Protein AF-A0A2E7JQF2-F1 (afdb_monomer)

Radius of gyration: 35.35 Å; Cα contacts (8 Å, |Δi|>4): 338; chains: 1; bounding box: 74×39×124 Å

Foldseek 3Di:
DPPPPPVVVVVVVVVVVVVVVVVVVVVVVVVVVVVVVVVVVVVVVVVVVVVVVVVVVVVVVVVVVVVVLVVLVVVLVPFPAALVLLLVLCVVVCVQCNNLQQGDVVLPGWRQAPWDLVLQLVLLVCLCVVVWLVQPPNPSSVVSSVSSVSVVDSRNSSNNSSNSSNGDDDDDADAFPAALVLLLVVCPLVCVACNQLQCGDVVSVGIRDQRIHLVNQLVLLVCLCVCVHLVRPPSPVSVVSNVSCPPPDSVCSRNNRNNSNVSD

Nearest PDB structures (foldseek):
  8smr-assembly1_N  TM=7.918E-01  e=1.155E-08  Pseudomonas aeruginosa
  1m6z-assembly4_D  TM=7.583E-01  e=1.155E-08  Stutzerimonas stutzeri
  5lo9-assembly1_B  TM=7.876E-01  e=7.251E-08  Marichromatium purpuratum 984
  6q2u-assembly1_A  TM=7.695E-01  e=5.329E-07  Pseudomonas aeruginosa
  1h1o-assembly1_A  TM=7.549E-01  e=6.928E-07  Acidithiobacillus ferrooxidans

Sequence (264 aa):
MRWYANNALTSVAVLFLGGLAFALAVHHFLREQTAVRLRQIEQARAAAEAVRHSEQQARVQALRARVTAAERAARVAALPGDPTQGKAIYASCAYCHGRRGEGKEEFFAPPLAGIAPWYIKQQLVKFREGVRGVHPYDIYGREMAQAMLLLRDAAAVDNVVAHIASLDVERTVARHRGDAVAGAQHYASCVPCHGSAARGSARRKAPGLAALPAWYLEKQLTDFKSGVRGGHERDLEGQQMIAALQSVDESVFADLIAYIQSRQ

Solvent-accessible surface area (backbone atoms only — not comparable to full-atom values): 14049 Å² total; per-residue (Å²): 146,83,81,77,74,71,63,62,65,56,56,53,54,56,53,55,54,52,50,50,54,48,51,51,50,52,53,50,51,51,50,52,54,49,52,52,52,50,52,51,51,51,51,51,50,52,52,53,50,52,52,53,50,51,52,51,49,52,52,53,52,53,51,50,52,52,52,55,50,51,52,40,52,53,56,28,71,71,38,96,21,50,37,71,67,7,44,66,62,39,59,66,51,24,75,44,20,30,90,46,23,67,27,27,77,94,62,73,25,67,54,48,25,76,49,58,50,72,54,54,45,53,52,54,50,32,23,61,70,54,55,36,32,66,43,92,82,25,61,69,35,32,53,51,26,59,57,34,70,77,42,83,48,71,64,50,45,33,7,34,33,20,24,40,47,63,33,61,72,84,76,88,65,72,77,49,91,33,49,36,72,64,8,49,65,68,40,58,81,47,28,90,39,24,36,91,52,21,63,28,27,79,93,65,71,26,65,55,50,20,91,56,44,49,74,55,52,53,51,51,52,52,29,22,65,72,34,58,39,29,59,41,92,83,26,62,72,32,39,52,49,29,60,70,35,69,87,54,61,76,88,49,47,50,15,35,47,15,27,36,49,70,42,104

Secondary structure (DSSP, 8-state):
--SSSSHHHHHHHHHHHHHHHHHHHHHHHHHHHHHHHHHHHHHHHHHHHHHHHHHHHHHHHHHHHHHHHHHHHHHHHTSSS-HHHHHHHHHHHHHHH-TTS--BGGGTB---TTS-HHHHHHHHHHHHTTSSS-STT-HHHHHHHHHGGG--SHHHHHHHHHHHHHS-----PPPPSS-HHHHHHHHTTTHHHH-TTS--BGGGTBPP-TTS-HHHHHHHHHHHHTTTTT-STT-HHHHHHHHHHTT--GGGHHHHHHHHHTT-

Mean predicted aligned error: 8.71 Å

Structure (mmCIF, N/CA/C/O backbone):
data_AF-A0A2E7JQF2-F1
#
_entry.id   AF-A0A2E7JQF2-F1
#
loop_
_atom_site.group_PDB
_atom_site.id
_atom_site.type_symbol
_atom_site.label_atom_id
_atom_site.label_alt_id
_atom_site.label_comp_id
_atom_site.label_asym_id
_atom_site.label_entity_id
_atom_site.label_seq_id
_atom_site.pdbx_PDB_ins_code
_atom_site.Cartn_x
_atom_site.Cartn_y
_atom_site.Cartn_z
_atom_site.occupancy
_atom_site.B_iso_or_equiv
_atom_site.auth_seq_id
_atom_site.auth_comp_id
_atom_site.auth_asym_id
_atom_site.auth_atom_id
_atom_site.pdbx_PDB_model_num
ATOM 1 N N . MET A 1 1 ? 52.154 -13.361 -101.244 1.00 47.97 1 MET A N 1
ATOM 2 C CA . MET A 1 1 ? 51.630 -14.404 -100.327 1.00 47.97 1 MET A CA 1
ATOM 3 C C . MET A 1 1 ? 52.124 -14.189 -98.890 1.00 47.97 1 MET A C 1
ATOM 5 O O . MET A 1 1 ? 52.895 -14.988 -98.382 1.00 47.97 1 MET A O 1
ATOM 9 N N . ARG A 1 2 ? 51.732 -13.097 -98.218 1.00 50.16 2 ARG A N 1
ATOM 10 C CA . ARG A 1 2 ? 52.125 -12.841 -96.811 1.00 50.16 2 ARG A CA 1
ATOM 11 C C . ARG A 1 2 ? 51.028 -12.177 -95.963 1.00 50.16 2 ARG A C 1
ATOM 13 O O . ARG A 1 2 ? 51.302 -11.724 -94.864 1.00 50.16 2 ARG A O 1
ATOM 20 N N . TRP A 1 3 ? 49.789 -12.137 -96.464 1.00 46.78 3 TRP A N 1
ATOM 21 C CA . TRP A 1 3 ? 48.685 -11.403 -95.829 1.00 46.78 3 TRP A CA 1
ATOM 22 C C . TRP A 1 3 ? 47.632 -12.294 -95.138 1.00 46.78 3 TRP A C 1
ATOM 24 O O . TRP A 1 3 ? 46.810 -11.790 -94.390 1.00 46.78 3 TRP A O 1
ATOM 34 N N . TYR A 1 4 ? 47.676 -13.622 -95.314 1.00 50.53 4 TYR A N 1
ATOM 35 C CA . TYR A 1 4 ? 46.655 -14.533 -94.763 1.00 50.53 4 TYR A CA 1
ATOM 36 C C . TYR A 1 4 ? 47.055 -15.289 -93.479 1.00 50.53 4 TYR A C 1
ATOM 38 O O . TYR A 1 4 ? 46.201 -15.914 -92.863 1.00 50.53 4 TYR A O 1
ATOM 46 N N . ALA A 1 5 ? 48.311 -15.214 -93.023 1.00 51.28 5 ALA A N 1
ATOM 47 C CA . ALA A 1 5 ? 48.777 -15.995 -91.865 1.00 51.28 5 ALA A CA 1
ATOM 48 C C . ALA A 1 5 ? 48.578 -15.307 -90.494 1.00 51.28 5 ALA A C 1
ATOM 50 O O . ALA A 1 5 ? 48.568 -15.986 -89.472 1.00 51.28 5 ALA A O 1
ATOM 51 N N . ASN A 1 6 ? 48.365 -13.985 -90.449 1.00 50.53 6 ASN A N 1
ATOM 52 C CA . ASN A 1 6 ? 48.286 -13.238 -89.182 1.00 50.53 6 ASN A CA 1
ATOM 53 C C . ASN A 1 6 ? 46.872 -13.128 -88.580 1.00 50.53 6 ASN A C 1
ATOM 55 O O . ASN A 1 6 ? 46.749 -12.710 -87.434 1.00 50.53 6 ASN A O 1
ATOM 59 N N . ASN A 1 7 ? 45.814 -13.525 -89.301 1.00 51.31 7 ASN A N 1
ATOM 60 C CA . ASN A 1 7 ? 44.427 -13.411 -88.815 1.00 51.31 7 ASN A CA 1
ATOM 61 C C . ASN A 1 7 ? 43.895 -14.657 -88.083 1.00 51.31 7 ASN A C 1
ATOM 63 O O . ASN A 1 7 ? 42.869 -14.584 -87.405 1.00 51.31 7 ASN A O 1
ATOM 67 N N . ALA A 1 8 ? 44.584 -15.799 -88.180 1.00 51.69 8 ALA A N 1
ATOM 68 C CA . ALA A 1 8 ? 44.170 -17.024 -87.494 1.00 51.69 8 ALA A CA 1
ATOM 69 C C . ALA A 1 8 ? 44.592 -17.038 -86.010 1.00 51.69 8 ALA A C 1
ATOM 71 O O . ALA A 1 8 ? 43.821 -17.459 -85.153 1.00 51.69 8 ALA A O 1
ATOM 72 N N . LEU A 1 9 ? 45.781 -16.518 -85.684 1.00 51.12 9 LEU A N 1
ATOM 73 C CA . LEU A 1 9 ? 46.298 -16.477 -84.306 1.00 51.12 9 LEU A CA 1
ATOM 74 C C . LEU A 1 9 ? 45.639 -15.382 -83.446 1.00 51.12 9 LEU A C 1
ATOM 76 O O . LEU A 1 9 ? 45.457 -15.571 -82.245 1.00 51.12 9 LEU A O 1
ATOM 80 N N . THR A 1 10 ? 45.216 -14.270 -84.050 1.00 52.28 10 THR A N 1
ATOM 81 C CA . THR A 1 10 ? 44.502 -13.184 -83.354 1.00 52.28 10 THR A CA 1
ATOM 82 C C . THR A 1 10 ? 43.059 -13.557 -83.010 1.00 52.28 10 THR A C 1
ATOM 84 O O . THR A 1 10 ? 42.571 -13.183 -81.946 1.00 52.28 10 THR A O 1
ATOM 87 N N . SER A 1 11 ? 42.395 -14.365 -83.841 1.00 50.00 11 SER A N 1
ATOM 88 C CA . SER A 1 11 ? 41.012 -14.806 -83.595 1.00 50.00 11 SER A CA 1
ATOM 89 C C . SER A 1 11 ? 40.894 -15.826 -82.452 1.00 50.00 11 SER A C 1
ATOM 91 O O . SER A 1 11 ? 39.919 -15.804 -81.705 1.00 50.00 11 SER A O 1
ATOM 93 N N . VAL A 1 12 ? 41.900 -16.687 -82.254 1.00 52.19 12 VAL A N 1
ATOM 94 C CA . VAL A 1 12 ? 41.908 -17.675 -81.157 1.00 52.19 12 VAL A CA 1
ATOM 95 C C . VAL A 1 12 ? 42.187 -17.007 -79.802 1.00 52.19 12 VAL A C 1
ATOM 97 O O . VAL A 1 12 ? 41.501 -17.295 -78.824 1.00 52.19 12 VAL A O 1
ATOM 100 N N . ALA A 1 13 ? 43.124 -16.055 -79.730 1.00 53.06 13 ALA A N 1
ATOM 101 C CA . ALA A 1 13 ? 43.461 -15.353 -78.485 1.00 53.06 13 ALA A CA 1
ATOM 102 C C . ALA A 1 13 ? 42.310 -14.481 -77.932 1.00 53.06 13 ALA A C 1
ATOM 104 O O . ALA A 1 13 ? 42.114 -14.416 -76.717 1.00 53.06 13 ALA A O 1
ATOM 105 N N . VAL A 1 14 ? 41.508 -13.858 -78.805 1.00 54.09 14 VAL A N 1
ATOM 106 C CA . VAL A 1 14 ? 40.332 -13.055 -78.411 1.00 54.09 14 VAL A CA 1
ATOM 107 C C . VAL A 1 14 ? 39.210 -13.931 -77.828 1.00 54.09 14 VAL A C 1
ATOM 109 O O . VAL A 1 14 ? 38.557 -13.527 -76.866 1.00 54.09 14 VAL A O 1
ATOM 112 N N . LEU A 1 15 ? 39.033 -15.160 -78.330 1.00 54.22 15 LEU A N 1
ATOM 113 C CA . LEU A 1 15 ? 38.061 -16.122 -77.790 1.00 54.22 15 LEU A CA 1
ATOM 114 C C . LEU A 1 15 ? 38.465 -16.654 -76.401 1.00 54.22 15 LEU A C 1
ATOM 116 O O . LEU A 1 15 ? 37.609 -16.780 -75.525 1.00 54.22 15 LEU A O 1
ATOM 120 N N . PHE A 1 16 ? 39.759 -16.900 -76.156 1.00 55.56 16 PHE A N 1
ATOM 121 C CA . PHE A 1 16 ? 40.248 -17.336 -74.838 1.00 55.56 16 PHE A CA 1
ATOM 122 C C . PHE A 1 16 ? 40.168 -16.231 -73.769 1.00 55.56 16 PHE A C 1
ATOM 124 O O . PHE A 1 16 ? 39.751 -16.499 -72.640 1.00 55.56 16 PHE A O 1
ATOM 131 N N . LEU A 1 17 ? 40.512 -14.984 -74.114 1.00 57.50 17 LEU A N 1
ATOM 132 C CA . LEU A 1 17 ? 40.430 -13.848 -73.184 1.00 57.50 17 LEU A CA 1
ATOM 133 C C . LEU A 1 17 ? 38.976 -13.476 -72.842 1.00 57.50 17 LEU A C 1
ATOM 135 O O . LEU A 1 17 ? 38.672 -13.208 -71.678 1.00 57.50 17 LEU A O 1
ATOM 139 N N . GLY A 1 18 ? 38.062 -13.530 -73.819 1.00 66.25 18 GLY A N 1
ATOM 140 C CA . GLY A 1 18 ? 36.626 -13.335 -73.586 1.00 66.25 18 GLY A CA 1
ATOM 141 C C . GLY A 1 18 ? 36.006 -14.428 -72.705 1.00 66.25 18 GLY A C 1
ATOM 142 O O . GLY A 1 18 ? 35.218 -14.125 -71.809 1.00 66.25 18 GLY A O 1
ATOM 143 N N . GLY A 1 19 ? 36.415 -15.689 -72.895 1.00 71.62 19 GLY A N 1
ATOM 144 C CA . GLY A 1 19 ? 35.971 -16.816 -72.068 1.00 71.62 19 GLY A CA 1
ATOM 145 C C . GLY A 1 19 ? 36.412 -16.713 -70.603 1.00 71.62 19 GLY A C 1
ATOM 146 O O . GLY A 1 19 ? 35.610 -16.968 -69.703 1.00 71.62 19 GLY A O 1
ATOM 147 N N . LEU A 1 20 ? 37.653 -16.280 -70.343 1.00 75.69 20 LEU A N 1
ATOM 148 C CA . LEU A 1 20 ? 38.166 -16.086 -68.980 1.00 75.69 20 LEU A CA 1
ATOM 149 C C . LEU A 1 20 ? 37.465 -14.924 -68.255 1.00 75.69 20 LEU A C 1
ATOM 151 O O . LEU A 1 20 ? 37.098 -15.065 -67.088 1.00 75.69 20 LEU A O 1
ATOM 155 N N . ALA A 1 21 ? 37.232 -13.799 -68.939 1.00 75.50 21 ALA A N 1
ATOM 156 C CA . ALA A 1 21 ? 36.505 -12.658 -68.375 1.00 75.50 21 ALA A CA 1
ATOM 157 C C . ALA A 1 21 ? 35.043 -13.011 -68.042 1.00 75.50 21 ALA A C 1
ATOM 159 O O . ALA A 1 21 ? 34.550 -12.653 -66.971 1.00 75.50 21 ALA A O 1
ATOM 160 N N . PHE A 1 22 ? 34.370 -13.773 -68.911 1.00 80.19 22 PHE A N 1
ATOM 161 C CA . PHE A 1 22 ? 33.022 -14.282 -68.651 1.00 80.19 22 PHE A CA 1
ATOM 162 C C . PHE A 1 22 ? 32.994 -15.260 -67.466 1.00 80.19 22 PHE A C 1
ATOM 164 O O . PHE A 1 22 ? 32.154 -15.120 -66.579 1.00 80.19 22 PHE A O 1
ATOM 171 N N . ALA A 1 23 ? 33.941 -16.202 -67.391 1.00 81.00 23 ALA A N 1
ATOM 172 C CA . ALA A 1 23 ? 34.043 -17.136 -66.269 1.00 81.00 23 ALA A CA 1
ATOM 173 C C . ALA A 1 23 ? 34.280 -16.417 -64.926 1.00 81.00 23 ALA A C 1
ATOM 175 O O . ALA A 1 23 ? 33.657 -16.766 -63.922 1.00 81.00 23 ALA A O 1
ATOM 176 N N . LEU A 1 24 ? 35.123 -15.378 -64.905 1.00 86.50 24 LEU A N 1
ATOM 177 C CA . LEU A 1 24 ? 35.349 -14.538 -63.723 1.00 86.50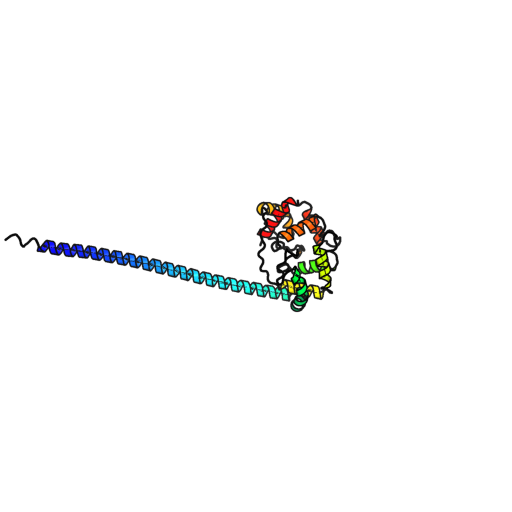 24 LEU A CA 1
ATOM 178 C C . LEU A 1 24 ? 34.098 -13.738 -63.330 1.00 86.50 24 LEU A C 1
ATOM 180 O O . LEU A 1 24 ? 33.785 -13.663 -62.142 1.00 86.50 24 LEU A O 1
ATOM 184 N N . ALA A 1 25 ? 33.362 -13.190 -64.300 1.00 84.00 25 ALA A N 1
ATOM 185 C CA . ALA A 1 25 ? 32.109 -12.475 -64.053 1.00 84.00 25 ALA A CA 1
ATOM 186 C C . ALA A 1 25 ? 31.013 -13.403 -63.500 1.00 84.00 25 ALA A C 1
ATOM 188 O O . ALA A 1 25 ? 30.341 -13.050 -62.531 1.00 84.00 25 ALA A O 1
ATOM 189 N N . VAL A 1 26 ? 30.876 -14.616 -64.048 1.00 86.81 26 VAL A N 1
ATOM 190 C CA . VAL A 1 26 ? 29.956 -15.645 -63.533 1.00 86.81 26 VAL A CA 1
ATOM 191 C C . VAL A 1 26 ? 30.357 -16.068 -62.120 1.00 86.81 26 VAL A C 1
ATOM 193 O O . VAL A 1 26 ? 29.506 -16.135 -61.237 1.00 86.81 26 VAL A O 1
ATOM 196 N N . HIS A 1 27 ? 31.647 -16.294 -61.862 1.00 88.31 27 HIS A N 1
ATOM 197 C CA . HIS A 1 27 ? 32.145 -16.632 -60.525 1.00 88.31 27 HIS A CA 1
ATOM 198 C C . HIS A 1 27 ? 31.897 -15.515 -59.504 1.00 88.31 27 HIS A C 1
ATOM 200 O O . HIS A 1 27 ? 31.484 -15.787 -58.376 1.00 88.31 27 HIS A O 1
ATOM 206 N N . HIS A 1 28 ? 32.102 -14.256 -59.897 1.00 91.12 28 HIS A N 1
ATOM 207 C CA . HIS A 1 28 ? 31.798 -13.087 -59.071 1.00 91.12 28 HIS A CA 1
ATOM 208 C C . HIS A 1 28 ? 30.302 -12.999 -58.751 1.00 91.12 28 HIS A C 1
ATOM 210 O O . HIS A 1 28 ? 29.924 -12.927 -57.584 1.00 91.12 28 HIS A O 1
ATOM 216 N N . PHE A 1 29 ? 29.449 -13.104 -59.770 1.00 91.38 29 PHE A N 1
ATOM 217 C CA . PHE A 1 29 ? 27.997 -13.078 -59.617 1.00 91.38 29 PHE A CA 1
ATOM 218 C C . PHE A 1 29 ? 27.481 -14.218 -58.724 1.00 91.38 29 PHE A C 1
ATOM 220 O O . PHE A 1 29 ? 26.664 -13.993 -57.832 1.00 91.38 29 PHE A O 1
ATOM 227 N N . LEU A 1 30 ? 27.995 -15.441 -58.899 1.00 92.25 30 LEU A N 1
ATOM 228 C CA . LEU A 1 30 ? 27.649 -16.582 -58.046 1.00 92.25 30 LEU A CA 1
ATOM 229 C C . LEU A 1 30 ? 28.114 -16.377 -56.597 1.00 92.25 30 LEU A C 1
ATOM 231 O O . LEU A 1 30 ? 27.379 -16.730 -55.670 1.00 92.25 30 LEU A O 1
ATOM 235 N N . ARG A 1 31 ? 29.293 -15.778 -56.373 1.00 94.38 31 ARG A N 1
ATOM 236 C CA . ARG A 1 31 ? 29.760 -15.401 -55.026 1.00 94.38 31 ARG A CA 1
ATOM 237 C C . ARG A 1 31 ? 28.847 -14.364 -54.380 1.00 94.38 31 ARG A C 1
ATOM 239 O O . ARG A 1 31 ? 28.470 -14.545 -53.224 1.00 94.38 31 ARG A O 1
ATOM 246 N N . GLU A 1 32 ? 28.451 -13.328 -55.112 1.00 94.31 32 GLU A N 1
ATOM 247 C CA . GLU A 1 32 ? 27.519 -12.310 -54.615 1.00 94.31 32 GLU A CA 1
ATOM 248 C C . GLU A 1 32 ? 26.148 -12.907 -54.291 1.00 94.31 32 GLU A C 1
ATOM 250 O O . GLU A 1 32 ? 25.633 -12.694 -53.191 1.00 94.31 32 GLU A O 1
ATOM 255 N N . GLN A 1 33 ? 25.582 -13.722 -55.187 1.00 94.75 33 GLN A N 1
ATOM 256 C CA . GLN A 1 33 ? 24.317 -14.418 -54.932 1.00 94.75 33 GLN A CA 1
ATOM 257 C C . GLN A 1 33 ? 24.406 -15.356 -53.722 1.00 94.75 33 GLN A C 1
ATOM 259 O O . GLN A 1 33 ? 23.473 -15.415 -52.918 1.00 94.75 33 GLN A O 1
ATOM 264 N N . THR A 1 34 ? 25.530 -16.057 -53.549 1.00 95.50 34 THR A N 1
ATOM 265 C CA . THR A 1 34 ? 25.767 -16.912 -52.377 1.00 95.50 34 THR A CA 1
ATOM 266 C C . THR A 1 34 ? 25.841 -16.076 -51.098 1.00 95.50 34 THR A C 1
ATOM 268 O O . THR A 1 34 ? 25.183 -16.413 -50.117 1.00 95.50 34 THR A O 1
ATOM 271 N N . ALA A 1 35 ? 26.551 -14.944 -51.109 1.00 95.50 35 ALA A N 1
ATOM 272 C CA . ALA A 1 35 ? 26.644 -14.038 -49.963 1.00 95.50 35 ALA A CA 1
ATOM 273 C C . ALA A 1 35 ? 25.292 -13.395 -49.599 1.00 95.50 35 ALA A C 1
ATOM 275 O O . ALA A 1 35 ? 24.993 -13.195 -48.421 1.00 95.50 35 ALA A O 1
ATOM 276 N N . VAL A 1 36 ? 24.449 -13.072 -50.585 1.00 96.69 36 VAL A N 1
ATOM 277 C CA . VAL A 1 36 ? 23.074 -12.601 -50.340 1.00 96.69 36 VAL A CA 1
ATOM 278 C C . VAL A 1 36 ? 22.230 -13.703 -49.701 1.00 96.69 36 VAL A C 1
ATOM 280 O O . VAL A 1 36 ? 21.591 -13.450 -48.681 1.00 96.69 36 VAL A O 1
ATOM 283 N N . ARG A 1 37 ? 22.266 -14.931 -50.235 1.00 96.75 37 ARG A N 1
ATOM 284 C CA . ARG A 1 37 ? 21.524 -16.068 -49.662 1.00 96.75 37 ARG A CA 1
ATOM 285 C C . ARG A 1 37 ? 21.971 -16.400 -48.240 1.00 96.75 37 ARG A C 1
ATOM 287 O O . ARG A 1 37 ? 21.121 -16.646 -47.394 1.00 96.75 37 ARG A O 1
ATOM 294 N N . LEU A 1 38 ? 23.274 -16.376 -47.959 1.00 96.44 38 LEU A N 1
ATOM 295 C CA . LEU A 1 38 ? 23.797 -16.602 -46.607 1.00 96.44 38 LEU A CA 1
ATOM 296 C C . LEU A 1 38 ? 23.289 -15.540 -45.628 1.00 96.44 38 LEU A C 1
ATOM 298 O O . LEU A 1 38 ? 22.745 -15.901 -44.588 1.00 96.44 38 LEU A O 1
ATOM 302 N N . ARG A 1 39 ? 23.343 -14.254 -46.005 1.00 97.38 39 ARG A N 1
ATOM 303 C CA . ARG A 1 39 ? 22.775 -13.165 -45.192 1.00 97.38 39 ARG A CA 1
ATOM 304 C C . ARG A 1 39 ? 21.275 -13.340 -44.955 1.00 97.38 39 ARG A C 1
ATOM 306 O O . ARG A 1 39 ? 20.813 -13.148 -43.836 1.00 97.38 39 ARG A O 1
ATOM 313 N N . GLN A 1 40 ? 20.516 -13.746 -45.972 1.00 95.94 40 GLN A N 1
ATOM 314 C CA . GLN A 1 40 ? 19.084 -14.033 -45.824 1.00 95.94 40 GLN A CA 1
ATOM 315 C C . GLN A 1 40 ? 18.824 -15.214 -44.877 1.00 95.94 40 GLN A C 1
ATOM 317 O O . GLN A 1 40 ? 17.911 -15.145 -44.057 1.00 95.94 40 GLN A O 1
ATOM 322 N N . ILE A 1 41 ? 19.627 -16.281 -44.948 1.00 97.38 41 ILE A N 1
ATOM 323 C CA . ILE A 1 41 ? 19.527 -17.436 -44.040 1.00 97.38 41 ILE A CA 1
ATOM 324 C C . ILE A 1 41 ? 19.860 -17.025 -42.602 1.00 97.38 41 ILE A C 1
ATOM 326 O O . ILE A 1 41 ? 19.147 -17.419 -41.681 1.00 97.38 41 ILE A O 1
ATOM 330 N N . GLU A 1 42 ? 20.911 -16.233 -42.395 1.00 97.31 42 GLU A N 1
ATOM 331 C CA . GLU A 1 42 ? 21.283 -15.706 -41.077 1.00 97.31 42 GLU A CA 1
ATOM 332 C C . GLU A 1 42 ? 20.177 -14.818 -40.497 1.00 97.31 42 GLU A C 1
ATOM 334 O O . GLU A 1 42 ? 19.764 -15.023 -39.356 1.00 97.31 42 GLU A O 1
ATOM 339 N N . GLN A 1 43 ? 19.624 -13.903 -41.299 1.00 96.62 43 GLN A N 1
ATOM 340 C CA . GLN A 1 43 ? 18.486 -13.069 -40.905 1.00 96.62 43 GLN A CA 1
ATOM 341 C C . GLN A 1 43 ? 17.251 -13.910 -40.558 1.00 96.62 43 GLN A C 1
ATOM 343 O O . GLN A 1 43 ? 16.612 -13.666 -39.536 1.00 96.62 43 GLN A O 1
ATOM 348 N N . ALA A 1 44 ? 16.931 -14.928 -41.361 1.00 96.44 44 ALA A N 1
ATOM 349 C CA . ALA A 1 44 ? 15.810 -15.827 -41.097 1.00 96.44 44 ALA A CA 1
ATOM 350 C C . ALA A 1 44 ? 16.018 -16.653 -39.815 1.00 96.44 44 ALA A C 1
ATOM 352 O O . ALA A 1 44 ? 15.075 -16.838 -39.043 1.00 96.44 44 ALA A O 1
ATOM 353 N N . ARG A 1 45 ? 17.247 -17.118 -39.548 1.00 97.25 45 ARG A N 1
ATOM 354 C CA . ARG A 1 45 ? 17.601 -17.821 -38.302 1.00 97.25 45 ARG A CA 1
ATOM 355 C C . ARG A 1 45 ? 17.467 -16.909 -37.085 1.00 97.25 45 ARG A C 1
ATOM 357 O O . ARG A 1 45 ? 16.814 -17.309 -36.124 1.00 97.25 45 ARG A O 1
ATOM 364 N N . ALA A 1 46 ? 18.001 -15.690 -37.157 1.00 96.88 46 ALA A N 1
ATOM 365 C CA . ALA A 1 46 ? 17.891 -14.699 -36.089 1.00 96.88 46 ALA A CA 1
ATOM 366 C C . ALA A 1 46 ? 16.425 -14.320 -35.812 1.00 96.88 46 ALA A C 1
ATOM 368 O O . ALA A 1 46 ? 16.005 -14.264 -34.657 1.00 96.88 46 ALA A O 1
ATOM 369 N N . ALA A 1 47 ? 15.612 -14.139 -36.860 1.00 96.75 47 ALA A N 1
ATOM 370 C CA . ALA A 1 47 ? 14.178 -13.896 -36.716 1.00 96.75 47 ALA A CA 1
ATOM 371 C C . ALA A 1 47 ? 13.463 -15.086 -36.050 1.00 96.75 47 ALA A C 1
ATOM 373 O O . ALA A 1 47 ? 12.668 -14.895 -35.130 1.00 96.75 47 ALA A O 1
ATOM 374 N N . ALA A 1 48 ? 13.783 -16.320 -36.452 1.00 97.38 48 ALA A N 1
ATOM 375 C CA . ALA A 1 48 ? 13.213 -17.519 -35.842 1.00 97.38 48 ALA A CA 1
ATOM 376 C C . ALA A 1 48 ? 13.624 -17.685 -34.365 1.00 97.38 48 ALA A C 1
ATOM 378 O O . ALA A 1 48 ? 12.813 -18.121 -33.549 1.00 97.38 48 ALA A O 1
ATOM 379 N N . GLU A 1 49 ? 14.860 -17.333 -34.000 1.00 97.50 49 GLU A N 1
ATOM 380 C CA . GLU A 1 49 ? 15.322 -17.297 -32.604 1.00 97.50 49 GLU A CA 1
ATOM 381 C C . GLU A 1 49 ? 14.579 -16.245 -31.780 1.00 97.50 49 GLU A C 1
ATOM 383 O O . GLU A 1 49 ? 14.098 -16.559 -30.690 1.00 97.50 49 GLU A O 1
ATOM 388 N N . ALA A 1 50 ? 14.409 -15.036 -32.319 1.00 95.81 50 ALA A N 1
ATOM 389 C CA . ALA A 1 50 ? 13.664 -13.967 -31.661 1.00 95.81 50 ALA A CA 1
ATOM 390 C C . ALA A 1 50 ? 12.204 -14.367 -31.386 1.00 95.81 50 ALA A C 1
ATOM 392 O O . ALA A 1 50 ? 11.710 -14.166 -30.274 1.00 95.81 50 ALA A O 1
ATOM 393 N N . VAL A 1 51 ? 11.534 -15.004 -32.356 1.00 97.19 51 VAL A N 1
ATOM 394 C CA . VAL A 1 51 ? 10.167 -15.523 -32.177 1.00 97.19 51 VAL A CA 1
ATOM 395 C C . VAL A 1 51 ? 10.135 -16.581 -31.072 1.00 97.19 51 VAL A C 1
ATOM 397 O O . VAL A 1 51 ? 9.366 -16.428 -30.123 1.00 97.19 51 VAL A O 1
ATOM 400 N N . ARG A 1 52 ? 11.029 -17.583 -31.106 1.00 97.44 52 ARG A N 1
ATOM 401 C CA . ARG A 1 52 ? 11.114 -18.611 -30.048 1.00 97.44 52 ARG A CA 1
ATOM 402 C C . ARG A 1 52 ? 11.345 -18.003 -28.663 1.00 97.44 52 ARG A C 1
ATOM 404 O O . ARG A 1 52 ? 10.702 -18.419 -27.701 1.00 97.44 52 ARG A O 1
ATOM 411 N N . HIS A 1 53 ? 12.227 -17.009 -28.553 1.00 96.19 53 HIS A N 1
ATOM 412 C CA . HIS A 1 53 ? 12.485 -16.308 -27.294 1.00 96.19 53 HIS A CA 1
ATOM 413 C C . HIS A 1 53 ? 11.250 -15.544 -26.808 1.00 96.19 53 HIS A C 1
ATOM 415 O O . HIS A 1 53 ? 10.915 -15.645 -25.628 1.00 96.19 53 HIS A O 1
ATOM 421 N N . SER A 1 54 ? 10.540 -14.836 -27.692 1.00 96.25 54 SER A N 1
ATOM 422 C CA . SER A 1 54 ? 9.306 -14.131 -27.317 1.00 96.25 54 SER A CA 1
ATOM 423 C C . SER A 1 54 ? 8.209 -15.091 -26.841 1.00 96.25 54 SER A C 1
ATOM 425 O O . SER A 1 54 ? 7.570 -14.839 -25.820 1.00 96.25 5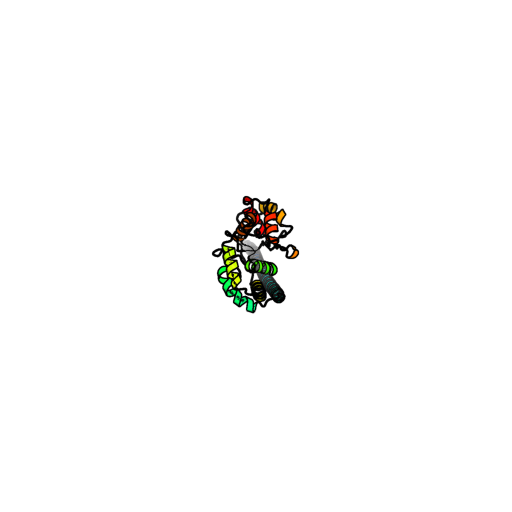4 SER A O 1
ATOM 427 N N . GLU A 1 55 ? 8.043 -16.239 -27.504 1.00 97.19 55 GLU A N 1
ATOM 428 C CA . GLU A 1 55 ? 7.067 -17.257 -27.113 1.00 97.19 55 GLU A CA 1
ATOM 429 C C . GLU A 1 55 ? 7.431 -17.885 -25.766 1.00 97.19 55 GLU A C 1
ATOM 431 O O . GLU A 1 55 ? 6.571 -18.064 -24.898 1.00 97.19 55 GLU A O 1
ATOM 436 N N . GLN A 1 56 ? 8.714 -18.191 -25.556 1.00 96.44 56 GLN A N 1
ATOM 437 C CA . GLN A 1 56 ? 9.208 -18.706 -24.283 1.00 96.44 56 GLN A CA 1
ATOM 438 C C . GLN A 1 56 ? 9.001 -17.688 -23.154 1.00 96.44 56 GLN A C 1
ATOM 440 O O . GLN A 1 56 ? 8.531 -18.062 -22.077 1.00 96.44 56 GLN A O 1
ATOM 445 N N . GLN A 1 57 ? 9.290 -16.407 -23.392 1.00 94.69 57 GLN A N 1
ATOM 446 C CA . GLN A 1 57 ? 9.048 -15.336 -22.424 1.00 94.69 57 GLN A CA 1
ATOM 447 C C . GLN A 1 57 ? 7.559 -15.203 -22.089 1.00 94.69 57 GLN A C 1
ATOM 449 O O . GLN A 1 57 ? 7.215 -15.163 -20.906 1.00 94.69 57 GLN A O 1
ATOM 454 N N . ALA A 1 58 ? 6.677 -15.224 -23.090 1.00 95.38 58 ALA A N 1
ATOM 455 C CA . ALA A 1 58 ? 5.231 -15.174 -22.886 1.00 95.38 58 ALA A CA 1
ATOM 456 C C . ALA A 1 58 ? 4.724 -16.378 -22.069 1.00 95.38 58 ALA A C 1
ATOM 458 O O . ALA A 1 58 ? 3.953 -16.210 -21.122 1.00 95.38 58 ALA A O 1
ATOM 459 N N . ARG A 1 59 ? 5.211 -17.594 -22.360 1.00 96.50 59 ARG A N 1
ATOM 460 C CA . ARG A 1 59 ? 4.882 -18.806 -21.582 1.00 96.50 59 ARG A CA 1
ATOM 461 C C . ARG A 1 59 ? 5.340 -18.700 -20.129 1.00 96.50 59 ARG A C 1
ATOM 463 O O . ARG A 1 59 ? 4.574 -19.028 -19.223 1.00 96.50 59 ARG A O 1
ATOM 470 N N . VAL A 1 60 ? 6.564 -18.224 -19.893 1.00 94.88 60 VAL A N 1
ATOM 471 C CA . VAL A 1 60 ? 7.103 -18.027 -18.537 1.00 94.88 60 VAL A CA 1
ATOM 472 C C . VAL A 1 60 ? 6.302 -16.969 -17.775 1.00 94.88 60 VAL A C 1
ATOM 474 O O . VAL A 1 60 ? 5.986 -17.176 -16.603 1.00 94.88 60 VAL A O 1
ATOM 477 N N . GLN A 1 61 ? 5.934 -15.860 -18.419 1.00 92.75 61 GLN A N 1
ATOM 478 C CA . GLN A 1 61 ? 5.092 -14.823 -17.813 1.00 92.75 61 GLN A CA 1
ATOM 479 C C . GLN A 1 61 ? 3.702 -15.360 -17.452 1.00 92.75 61 GLN A C 1
ATOM 481 O O . GLN A 1 61 ? 3.248 -15.161 -16.325 1.00 92.75 61 GLN A O 1
ATOM 486 N N . ALA A 1 62 ? 3.063 -16.110 -18.354 1.00 91.12 62 ALA A N 1
ATOM 487 C CA . ALA A 1 62 ? 1.770 -16.735 -18.091 1.00 91.12 62 ALA A CA 1
ATOM 488 C C . ALA A 1 62 ? 1.838 -17.737 -16.925 1.00 91.12 62 ALA A C 1
ATOM 490 O O . ALA A 1 62 ? 0.958 -17.746 -16.063 1.00 91.12 62 ALA A O 1
ATOM 491 N N . LEU A 1 63 ? 2.896 -18.554 -16.850 1.00 92.75 63 LEU A N 1
ATOM 492 C CA . LEU A 1 63 ? 3.103 -19.474 -15.729 1.00 92.75 63 LEU A CA 1
ATOM 493 C C . LEU A 1 63 ? 3.274 -18.718 -14.405 1.00 92.75 63 LEU A C 1
ATOM 495 O O . LEU A 1 63 ? 2.625 -19.070 -13.421 1.00 92.75 63 LEU A O 1
ATOM 499 N N . ARG A 1 64 ? 4.090 -17.655 -14.386 1.00 88.44 64 ARG A N 1
ATOM 500 C CA . ARG A 1 64 ? 4.271 -16.797 -13.202 1.00 88.44 64 ARG A CA 1
ATOM 501 C C . ARG A 1 64 ? 2.947 -16.202 -12.734 1.00 88.44 64 ARG A C 1
ATOM 503 O O . ARG A 1 64 ? 2.625 -16.330 -11.559 1.00 88.44 64 ARG A O 1
ATOM 510 N N . ALA A 1 65 ? 2.154 -15.639 -13.646 1.00 85.81 65 ALA A N 1
ATOM 511 C CA . ALA A 1 65 ? 0.845 -15.080 -13.316 1.00 85.81 65 ALA A CA 1
ATOM 512 C C . ALA A 1 65 ? -0.089 -16.128 -12.681 1.00 85.81 65 ALA A C 1
ATOM 514 O O . ALA A 1 65 ? -0.739 -15.844 -11.674 1.00 85.81 65 ALA A O 1
ATOM 515 N N . ARG A 1 66 ? -0.107 -17.364 -13.205 1.00 85.44 66 ARG A N 1
ATOM 516 C CA . ARG A 1 66 ? -0.911 -18.466 -12.642 1.00 85.44 66 ARG A CA 1
ATOM 517 C C . ARG A 1 66 ? -0.444 -18.876 -11.247 1.00 85.44 66 ARG A C 1
ATOM 519 O O . ARG A 1 66 ? -1.285 -19.046 -10.369 1.00 85.44 66 ARG A O 1
ATOM 526 N N . VAL A 1 67 ? 0.867 -18.999 -11.029 1.00 83.88 67 VAL A N 1
ATOM 527 C CA . VAL A 1 67 ? 1.433 -19.301 -9.701 1.00 83.88 67 VAL A CA 1
ATOM 528 C C . VAL A 1 67 ? 1.076 -18.191 -8.711 1.00 83.88 67 VAL A C 1
ATOM 530 O O . VAL A 1 67 ? 0.532 -18.476 -7.647 1.00 83.88 67 VAL A O 1
ATOM 533 N N . THR A 1 68 ? 1.271 -16.923 -9.079 1.00 85.19 68 THR A N 1
ATOM 534 C CA . THR A 1 68 ? 0.921 -15.777 -8.225 1.00 85.19 68 THR A CA 1
ATOM 535 C C . THR A 1 68 ? -0.573 -15.737 -7.886 1.00 85.19 68 THR A C 1
ATOM 537 O O . THR A 1 68 ? -0.930 -15.472 -6.735 1.00 85.19 68 THR A O 1
ATOM 540 N N . ALA A 1 69 ? -1.451 -16.031 -8.850 1.00 83.06 69 ALA A N 1
ATOM 541 C CA . ALA A 1 69 ? -2.891 -16.106 -8.619 1.00 83.06 69 ALA A CA 1
ATOM 542 C C . ALA A 1 69 ? -3.267 -17.263 -7.676 1.00 83.06 69 ALA A C 1
ATOM 544 O O . ALA A 1 69 ? -4.046 -17.057 -6.745 1.00 83.06 69 ALA A O 1
ATOM 545 N N . ALA A 1 70 ? -2.680 -18.450 -7.861 1.00 84.88 70 ALA A N 1
ATOM 546 C CA . ALA A 1 70 ? -2.917 -19.609 -6.999 1.00 84.88 70 ALA A CA 1
ATOM 547 C C . ALA A 1 70 ? -2.448 -19.357 -5.558 1.00 84.88 70 ALA A C 1
ATOM 549 O O . ALA A 1 70 ? -3.185 -19.616 -4.607 1.00 84.88 70 ALA A O 1
ATOM 550 N N . GLU A 1 71 ? -1.263 -18.774 -5.381 1.00 85.88 71 GLU A N 1
ATOM 551 C CA . GLU A 1 71 ? -0.782 -18.378 -4.059 1.00 85.88 71 GLU A CA 1
ATOM 552 C C . GLU A 1 71 ? -1.678 -17.318 -3.406 1.00 85.88 71 GLU A C 1
ATOM 554 O O . GLU A 1 71 ? -1.898 -17.353 -2.196 1.00 85.88 71 GLU A O 1
ATOM 559 N N . ARG A 1 72 ? -2.196 -16.353 -4.181 1.00 85.00 72 ARG A N 1
ATOM 560 C CA . ARG A 1 72 ? -3.147 -15.359 -3.665 1.00 85.00 72 ARG A CA 1
ATOM 561 C C . ARG A 1 72 ? -4.432 -16.037 -3.203 1.00 85.00 72 ARG A C 1
ATOM 563 O O . ARG A 1 72 ? -4.869 -15.763 -2.092 1.00 85.00 72 ARG A O 1
ATOM 570 N N . ALA A 1 73 ? -4.988 -16.945 -4.002 1.00 86.88 73 ALA A N 1
ATOM 571 C CA . ALA A 1 73 ? -6.178 -17.705 -3.632 1.00 86.88 73 ALA A CA 1
ATOM 572 C C . ALA A 1 73 ? -5.955 -18.524 -2.348 1.00 86.88 73 ALA A C 1
ATOM 574 O O . ALA A 1 73 ? -6.785 -18.468 -1.446 1.00 86.88 73 ALA A O 1
ATOM 575 N N . ALA A 1 74 ? -4.807 -19.197 -2.214 1.00 89.12 74 ALA A N 1
ATOM 576 C CA . ALA A 1 74 ? -4.446 -19.926 -0.997 1.00 89.12 74 ALA A CA 1
ATOM 577 C C . ALA A 1 74 ? -4.313 -18.998 0.226 1.00 89.12 74 ALA A C 1
ATOM 579 O O . ALA A 1 74 ? -4.812 -19.317 1.303 1.00 89.12 74 ALA A O 1
ATOM 580 N N . ARG A 1 75 ? -3.692 -17.819 0.060 1.00 88.75 75 ARG A N 1
ATOM 581 C CA . ARG A 1 75 ? -3.602 -16.799 1.121 1.00 88.75 75 ARG A CA 1
ATOM 582 C C . ARG A 1 75 ? -4.979 -16.288 1.546 1.00 88.75 75 ARG A C 1
ATOM 584 O O . ARG A 1 75 ? -5.199 -16.126 2.739 1.00 88.75 75 ARG A O 1
ATOM 591 N N . VAL A 1 76 ? -5.885 -16.049 0.598 1.00 92.31 76 VAL A N 1
ATOM 592 C CA . VAL A 1 76 ? -7.269 -15.628 0.879 1.00 92.31 76 VAL A CA 1
ATOM 593 C C . VAL A 1 76 ? -8.034 -16.730 1.608 1.00 92.31 76 VAL A C 1
ATOM 595 O O . VAL A 1 76 ? -8.686 -16.442 2.602 1.00 92.31 76 VAL A O 1
ATOM 598 N N . ALA A 1 77 ? -7.907 -17.985 1.170 1.00 92.06 77 ALA A N 1
ATOM 599 C CA . ALA A 1 77 ? -8.572 -19.129 1.795 1.00 92.06 77 ALA A CA 1
ATOM 600 C C . ALA A 1 77 ? -8.110 -19.394 3.241 1.00 92.06 77 ALA A C 1
ATOM 602 O O . ALA A 1 77 ? -8.849 -19.983 4.020 1.00 92.06 77 ALA A O 1
ATOM 603 N N . ALA A 1 78 ? -6.901 -18.957 3.607 1.00 94.38 78 ALA A N 1
ATOM 604 C CA . ALA A 1 78 ? -6.379 -19.058 4.969 1.00 94.38 78 ALA A CA 1
ATOM 605 C C . ALA A 1 78 ? -6.864 -17.934 5.909 1.00 94.38 78 ALA A C 1
ATOM 607 O O . ALA A 1 78 ? -6.548 -17.958 7.100 1.00 94.38 78 ALA A O 1
ATOM 608 N N . LEU A 1 79 ? -7.580 -16.925 5.399 1.00 96.38 79 LEU A N 1
ATOM 609 C CA . LEU A 1 79 ? -8.144 -15.857 6.224 1.00 96.38 79 LEU A CA 1
ATOM 610 C C . LEU A 1 79 ? -9.436 -16.329 6.910 1.00 96.38 79 LEU A C 1
ATOM 612 O O . LEU A 1 79 ? -10.170 -17.135 6.349 1.00 96.38 79 LEU A O 1
ATOM 616 N N . PRO A 1 80 ? -9.758 -15.802 8.105 1.00 96.31 80 PRO A N 1
ATOM 617 C CA . PRO A 1 80 ? -10.929 -16.233 8.875 1.00 96.31 80 PRO A CA 1
ATOM 618 C C . PRO A 1 80 ? -12.284 -15.792 8.291 1.00 96.31 80 PRO A C 1
ATOM 620 O O . PRO A 1 80 ? -13.319 -16.155 8.841 1.00 96.31 80 PRO A O 1
ATOM 623 N N . GLY A 1 81 ? -12.295 -14.983 7.228 1.00 96.81 81 GLY A N 1
ATOM 624 C CA . GLY A 1 81 ? -13.507 -14.413 6.644 1.00 96.81 81 GLY A CA 1
ATOM 625 C C . GLY A 1 81 ? -13.869 -14.998 5.284 1.00 96.81 81 GLY A C 1
ATOM 626 O O . GLY A 1 81 ? -13.013 -15.481 4.546 1.00 96.81 81 GLY A O 1
ATOM 627 N N . ASP A 1 82 ? -15.143 -14.879 4.925 1.00 96.56 82 ASP A N 1
ATOM 628 C CA . ASP A 1 82 ? -15.682 -15.253 3.622 1.00 96.56 82 ASP A CA 1
ATOM 629 C C . ASP A 1 82 ? -15.563 -14.075 2.626 1.00 96.56 82 ASP A C 1
ATOM 631 O O . ASP A 1 82 ? -16.271 -13.066 2.764 1.00 96.56 82 ASP A O 1
ATOM 635 N N . PRO A 1 83 ? -14.708 -14.177 1.587 1.00 95.81 83 PRO A N 1
ATOM 636 C CA . PRO A 1 83 ? -14.532 -13.116 0.597 1.00 95.81 83 PRO A CA 1
ATOM 637 C C . PRO A 1 83 ? -15.781 -12.870 -0.267 1.00 95.81 83 PRO A C 1
ATOM 639 O O . PRO A 1 83 ? -15.905 -11.793 -0.860 1.00 95.81 83 PRO A O 1
ATOM 642 N N . THR A 1 84 ? -16.712 -13.826 -0.345 1.00 95.75 84 THR A N 1
ATOM 643 C CA . THR A 1 84 ? -17.984 -13.685 -1.073 1.00 95.75 84 THR A CA 1
ATOM 644 C C . THR A 1 84 ? -18.936 -12.774 -0.308 1.00 95.75 84 THR A C 1
ATOM 646 O O . THR A 1 84 ? -19.469 -11.825 -0.882 1.00 95.75 84 THR A O 1
ATOM 649 N N . GLN A 1 85 ? -19.089 -12.994 1.000 1.00 96.25 85 GLN A N 1
ATOM 650 C CA . GLN A 1 85 ? -19.844 -12.086 1.873 1.00 96.25 85 GLN A CA 1
ATOM 651 C C . GLN A 1 85 ? -19.164 -10.716 1.966 1.00 96.25 85 GLN A C 1
ATOM 653 O O . GLN A 1 85 ? -19.822 -9.676 1.896 1.00 96.25 85 GLN A O 1
ATOM 658 N N . GLY A 1 86 ? -17.831 -10.703 2.040 1.00 97.12 86 GLY A N 1
ATOM 659 C CA . GLY A 1 86 ? -17.041 -9.476 2.059 1.00 97.12 86 GLY A CA 1
ATOM 660 C C . GLY A 1 86 ? -17.234 -8.605 0.824 1.00 97.12 86 GLY A C 1
ATOM 661 O O . GLY A 1 86 ? -17.255 -7.383 0.944 1.00 97.12 86 GLY A O 1
ATOM 662 N N . LYS A 1 87 ? -17.441 -9.214 -0.351 1.00 97.00 87 LYS A N 1
ATOM 663 C CA . LYS A 1 87 ? -17.712 -8.495 -1.605 1.00 97.00 87 LYS A CA 1
ATOM 664 C C . LYS A 1 87 ? -18.961 -7.620 -1.520 1.00 97.00 87 LYS A C 1
ATOM 666 O O . LYS A 1 87 ? -18.951 -6.503 -2.030 1.00 97.00 87 LYS A O 1
ATOM 671 N N . ALA A 1 88 ? -20.024 -8.115 -0.884 1.00 95.62 88 ALA A N 1
ATOM 672 C CA . ALA A 1 88 ? -21.271 -7.366 -0.735 1.00 95.62 88 ALA A CA 1
ATOM 673 C C . ALA A 1 88 ? -21.071 -6.120 0.142 1.00 95.62 88 ALA A C 1
ATOM 675 O O . ALA A 1 88 ? -21.520 -5.035 -0.214 1.00 95.62 88 ALA A O 1
ATOM 676 N N . ILE A 1 89 ? -20.324 -6.260 1.241 1.00 96.06 89 ILE A N 1
ATOM 677 C CA . ILE A 1 89 ? -19.962 -5.149 2.133 1.00 96.06 89 ILE A CA 1
ATOM 678 C C . ILE A 1 89 ? -19.045 -4.152 1.407 1.00 96.06 89 ILE A C 1
ATOM 680 O O . ILE A 1 89 ? -19.250 -2.938 1.464 1.00 96.06 89 ILE A O 1
ATOM 684 N N . TYR A 1 90 ? -18.048 -4.669 0.685 1.00 97.62 90 TYR A N 1
ATOM 685 C CA . TYR A 1 90 ? -17.055 -3.868 -0.024 1.00 97.62 90 TYR A CA 1
ATOM 686 C C . TYR A 1 90 ? -17.651 -2.992 -1.130 1.00 97.62 90 TYR A C 1
ATOM 688 O O . TYR A 1 90 ? -17.062 -1.968 -1.467 1.00 97.62 90 TYR A O 1
ATOM 696 N N . ALA A 1 91 ? -18.817 -3.345 -1.677 1.00 96.50 91 ALA A N 1
ATOM 697 C CA . ALA A 1 91 ? -19.483 -2.552 -2.708 1.00 96.50 91 ALA A CA 1
ATOM 698 C C . ALA A 1 91 ? -19.662 -1.076 -2.295 1.00 96.50 91 ALA A C 1
ATOM 700 O O . ALA A 1 91 ? -19.462 -0.188 -3.122 1.00 96.50 91 ALA A O 1
ATOM 701 N N . SER A 1 92 ? -19.938 -0.809 -1.014 1.00 95.38 92 SER A N 1
ATOM 702 C CA . SER A 1 92 ? -20.004 0.555 -0.471 1.00 95.38 92 SER A CA 1
ATOM 703 C C . SER A 1 92 ? -18.619 1.197 -0.341 1.00 95.38 92 SER A C 1
ATOM 705 O O . SER A 1 92 ? -18.437 2.368 -0.663 1.00 95.38 92 SER A O 1
ATOM 707 N N . CYS A 1 93 ? -17.611 0.428 0.081 1.00 97.19 9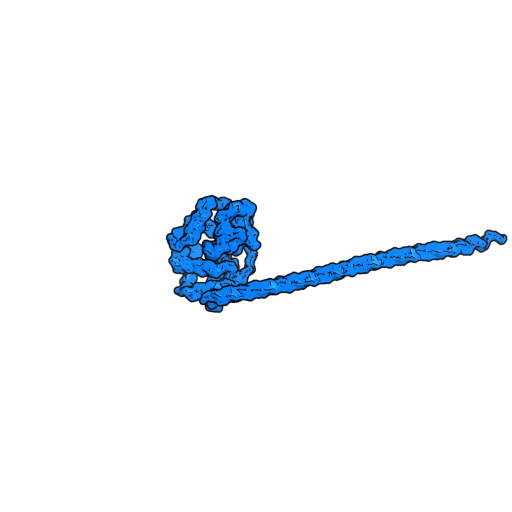3 CYS A N 1
ATOM 708 C CA . CYS A 1 93 ? -16.225 0.894 0.205 1.00 97.19 93 CYS A CA 1
ATOM 709 C C . CYS A 1 93 ? -15.617 1.274 -1.155 1.00 97.19 93 CYS A C 1
ATOM 711 O O . CYS A 1 93 ? -14.803 2.195 -1.242 1.00 97.19 93 CYS A O 1
ATOM 713 N N . ALA A 1 94 ? -16.019 0.572 -2.218 1.00 96.56 94 ALA A N 1
ATOM 714 C CA . ALA A 1 94 ? -15.523 0.752 -3.578 1.00 96.56 94 ALA A CA 1
ATOM 715 C C . ALA A 1 94 ? -15.859 2.127 -4.177 1.00 96.56 94 ALA A C 1
ATOM 717 O O . ALA A 1 94 ? -15.205 2.542 -5.137 1.00 96.56 94 ALA A O 1
ATOM 718 N N . TYR A 1 95 ? -16.842 2.845 -3.619 1.00 95.31 95 TYR A N 1
ATOM 719 C CA . TYR A 1 95 ? -17.151 4.214 -4.032 1.00 95.31 95 TYR A CA 1
ATOM 720 C C . TYR A 1 95 ? -15.916 5.118 -3.889 1.00 95.31 95 TYR A C 1
ATOM 722 O O . TYR A 1 95 ? -15.481 5.718 -4.877 1.00 95.31 95 TYR A O 1
ATOM 730 N N . CYS A 1 96 ? -15.291 5.100 -2.706 1.00 96.62 96 CYS A N 1
ATOM 731 C CA . CYS A 1 96 ? -14.072 5.856 -2.421 1.00 96.62 96 CYS A CA 1
ATOM 732 C C . CYS A 1 96 ? -12.805 5.074 -2.796 1.00 96.62 96 CYS A C 1
ATOM 734 O O . CYS A 1 96 ? -11.910 5.618 -3.428 1.00 96.62 96 CYS A O 1
ATOM 736 N N . HIS A 1 97 ? -12.709 3.784 -2.458 1.00 96.31 97 HIS A N 1
ATOM 737 C CA . HIS A 1 97 ? -11.462 3.020 -2.630 1.00 96.31 97 HIS A CA 1
ATOM 738 C C . HIS A 1 97 ? -11.283 2.371 -4.013 1.00 96.31 97 HIS A C 1
ATOM 740 O O . HIS A 1 97 ? -10.241 1.762 -4.263 1.00 96.31 97 HIS A O 1
ATOM 746 N N . GLY A 1 98 ? -12.268 2.494 -4.906 1.00 94.50 98 GLY A N 1
ATOM 747 C CA . GLY A 1 98 ? -12.255 1.874 -6.233 1.00 94.50 98 GLY A CA 1
ATOM 748 C C . GLY A 1 98 ? -12.713 0.414 -6.227 1.00 94.50 98 GLY A C 1
ATOM 749 O O . GLY A 1 98 ? -12.714 -0.258 -5.200 1.00 94.50 98 GLY A O 1
ATOM 750 N N . ARG A 1 99 ? -13.130 -0.108 -7.387 1.00 94.00 99 ARG A N 1
ATOM 751 C CA . ARG A 1 99 ? -13.687 -1.477 -7.488 1.00 94.00 99 ARG A CA 1
ATOM 752 C C . ARG A 1 99 ? -12.629 -2.567 -7.337 1.00 94.00 99 ARG A C 1
ATOM 754 O O . ARG A 1 99 ? -12.969 -3.695 -6.992 1.00 94.00 99 ARG A O 1
ATOM 761 N N . ARG A 1 100 ? -11.370 -2.242 -7.621 1.00 92.44 100 ARG A N 1
ATOM 762 C CA . ARG A 1 100 ? -10.208 -3.122 -7.458 1.00 92.44 100 ARG A CA 1
ATOM 763 C C . ARG A 1 100 ? -9.384 -2.731 -6.231 1.00 92.44 100 ARG A C 1
ATOM 765 O O . ARG A 1 100 ? -8.289 -3.249 -6.048 1.00 92.44 100 ARG A O 1
ATOM 772 N N . GLY A 1 101 ? -9.874 -1.821 -5.385 1.00 93.94 101 GLY A N 1
ATOM 773 C CA . GLY A 1 101 ? -9.094 -1.293 -4.270 1.00 93.94 101 GLY A CA 1
ATOM 774 C C . GLY A 1 101 ? -7.869 -0.512 -4.734 1.00 93.94 101 GLY A C 1
ATOM 775 O O . GLY A 1 101 ? -6.848 -0.523 -4.045 1.00 93.94 101 GLY A O 1
ATOM 776 N N . GLU A 1 102 ? -7.941 0.109 -5.908 1.00 92.25 102 GLU A N 1
ATOM 777 C CA . GLU A 1 102 ? -6.885 0.915 -6.520 1.00 92.25 102 GLU A CA 1
ATOM 778 C C . GLU A 1 102 ? -6.679 2.273 -5.838 1.00 92.25 102 GLU A C 1
ATOM 780 O O . GLU A 1 102 ? -5.656 2.908 -6.076 1.00 92.25 102 GLU A O 1
ATOM 785 N N . GLY A 1 103 ? -7.599 2.676 -4.955 1.00 92.75 103 GLY A N 1
ATOM 786 C CA . GLY A 1 103 ? -7.606 3.987 -4.313 1.00 92.75 103 GLY A CA 1
ATOM 787 C C . GLY A 1 103 ? -8.054 5.095 -5.264 1.00 92.75 103 GLY A C 1
ATOM 788 O O . GLY A 1 103 ? -7.986 4.961 -6.485 1.00 92.75 103 GLY A O 1
ATOM 789 N N . LYS A 1 104 ? -8.524 6.202 -4.694 1.00 92.56 104 LYS A N 1
ATOM 790 C CA . LYS A 1 104 ? -8.898 7.399 -5.448 1.00 92.56 104 LYS A CA 1
ATOM 791 C C . LYS A 1 104 ? -8.454 8.633 -4.681 1.00 92.56 104 LYS A C 1
ATOM 793 O O . LYS A 1 104 ? -8.949 8.907 -3.588 1.00 92.56 104 LYS A O 1
ATOM 798 N N . GLU A 1 105 ? -7.510 9.361 -5.263 1.00 92.56 105 GLU A N 1
ATOM 799 C CA . GLU A 1 105 ? -6.9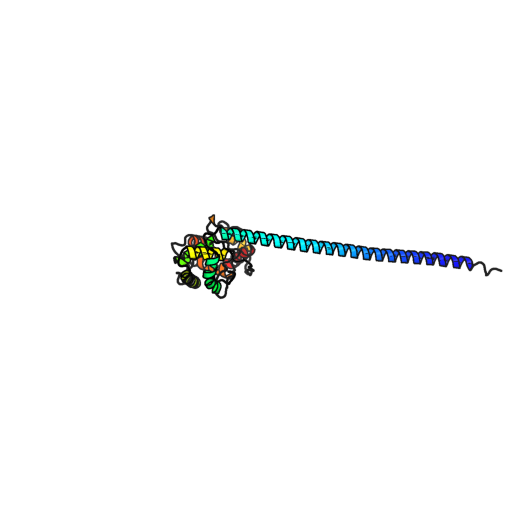51 10.578 -4.669 1.00 92.56 105 GLU A CA 1
ATOM 800 C C . GLU A 1 105 ? -8.012 11.672 -4.505 1.00 92.56 105 GLU A C 1
ATOM 802 O O . GLU A 1 105 ? -8.021 12.351 -3.487 1.00 92.56 105 GLU A O 1
ATOM 807 N N . GLU A 1 106 ? -8.982 11.755 -5.423 1.00 92.62 106 GLU A N 1
ATOM 808 C CA . GLU A 1 106 ? -10.124 12.684 -5.344 1.00 92.62 106 GLU A CA 1
ATOM 809 C C . GLU A 1 106 ? -10.974 12.517 -4.068 1.00 92.62 106 GLU A C 1
ATOM 811 O O . GLU A 1 106 ? -11.630 13.459 -3.637 1.00 92.62 106 GLU A O 1
ATOM 816 N N . PHE A 1 107 ? -10.929 11.334 -3.443 1.00 92.62 107 PHE A N 1
ATOM 817 C CA . PHE A 1 107 ? -11.591 11.030 -2.171 1.00 92.62 107 PHE A CA 1
ATOM 818 C C . PHE A 1 107 ? -10.597 10.860 -1.015 1.00 92.62 107 PHE A C 1
ATOM 820 O O . PHE A 1 107 ? -10.983 10.386 0.051 1.00 92.62 107 PHE A O 1
ATOM 827 N N . PHE A 1 108 ? -9.306 11.147 -1.231 1.00 93.50 108 PHE A N 1
ATOM 828 C CA . PHE A 1 108 ? -8.214 10.866 -0.288 1.00 93.50 108 PHE A CA 1
ATOM 829 C C . PHE A 1 108 ? -8.238 9.423 0.245 1.00 93.50 108 PHE A C 1
ATOM 831 O O . PHE A 1 108 ? -7.778 9.123 1.350 1.00 93.50 108 PHE A O 1
ATOM 838 N N . ALA A 1 109 ? -8.767 8.506 -0.567 1.00 95.56 109 ALA A N 1
ATOM 839 C CA . ALA A 1 109 ? -9.011 7.127 -0.201 1.00 95.56 109 ALA A CA 1
ATOM 840 C C . ALA A 1 109 ? -7.818 6.279 -0.650 1.00 95.56 109 ALA A C 1
ATOM 842 O O . ALA A 1 109 ? -7.626 6.071 -1.856 1.00 95.56 109 ALA A O 1
ATOM 843 N N . PRO A 1 110 ? -6.977 5.799 0.284 1.00 94.75 110 PRO A N 1
ATOM 844 C CA . PRO A 1 110 ? -5.773 5.077 -0.080 1.00 94.75 110 PRO A CA 1
ATOM 845 C C . PRO A 1 110 ? -6.101 3.747 -0.747 1.00 94.75 110 PRO A C 1
ATOM 847 O O . PRO A 1 110 ? -7.190 3.186 -0.568 1.00 94.75 110 PRO A O 1
ATOM 850 N N . PRO A 1 111 ? -5.137 3.194 -1.482 1.00 94.25 111 PRO A N 1
ATOM 851 C CA . PRO A 1 111 ? -5.361 1.961 -2.199 1.00 94.25 111 PRO A CA 1
ATOM 852 C C . PRO A 1 111 ? -5.264 0.763 -1.233 1.00 94.25 111 PRO A C 1
ATOM 854 O O . PRO A 1 111 ? -4.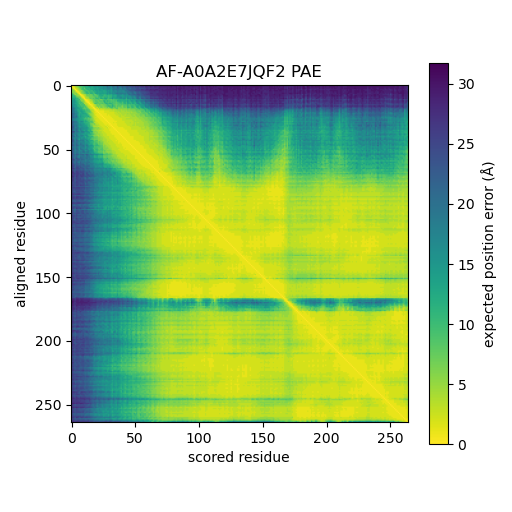345 0.670 -0.417 1.00 94.25 111 PRO A O 1
ATOM 857 N N . LEU A 1 112 ? -6.221 -0.167 -1.315 1.00 95.31 112 LEU A N 1
ATOM 858 C CA . LEU A 1 112 ? -6.414 -1.270 -0.355 1.00 95.31 112 LEU A CA 1
ATOM 859 C C . LEU A 1 112 ? -5.886 -2.625 -0.846 1.00 95.31 112 LEU A C 1
ATOM 861 O O . LEU A 1 112 ? -5.324 -3.385 -0.062 1.00 95.31 112 LEU A O 1
ATOM 865 N N . ALA A 1 113 ? -6.023 -2.917 -2.143 1.00 91.88 113 ALA A N 1
ATOM 866 C CA . ALA A 1 113 ? -5.453 -4.112 -2.778 1.00 91.88 113 ALA A CA 1
ATOM 867 C C . ALA A 1 113 ? -3.949 -4.293 -2.463 1.00 91.88 113 ALA A C 1
ATOM 869 O O . ALA A 1 113 ? -3.190 -3.333 -2.358 1.00 91.88 113 ALA A O 1
ATOM 870 N N . GLY A 1 114 ? -3.480 -5.522 -2.275 1.00 88.38 114 GLY A N 1
ATOM 871 C CA . GLY A 1 114 ? -2.049 -5.786 -2.045 1.00 88.38 114 GLY A CA 1
ATOM 872 C C . GLY A 1 114 ? -1.476 -5.280 -0.715 1.00 88.38 114 GLY A C 1
ATOM 873 O O . GLY A 1 114 ? -0.329 -5.589 -0.394 1.00 88.38 114 GLY A O 1
ATOM 874 N N . ILE A 1 115 ? -2.256 -4.560 0.094 1.00 92.19 115 ILE A N 1
ATOM 875 C CA . ILE A 1 115 ? -1.905 -4.275 1.480 1.00 92.19 115 ILE A CA 1
ATOM 876 C C . ILE A 1 115 ? -2.159 -5.533 2.308 1.00 92.19 115 ILE A C 1
ATOM 878 O O . ILE A 1 115 ? -3.134 -6.255 2.105 1.00 92.19 115 ILE A O 1
ATOM 882 N N . ALA A 1 116 ? -1.257 -5.815 3.246 1.00 93.19 116 ALA A N 1
ATOM 883 C CA . ALA A 1 116 ? -1.315 -7.043 4.021 1.00 93.19 116 ALA A CA 1
ATOM 884 C C . ALA A 1 116 ? -2.633 -7.145 4.829 1.00 93.19 116 ALA A C 1
ATOM 886 O O . ALA A 1 116 ? -2.979 -6.189 5.533 1.00 93.19 116 ALA A O 1
ATOM 887 N N . PRO A 1 117 ? -3.336 -8.297 4.807 1.00 95.44 117 PRO A N 1
ATOM 888 C CA . PRO A 1 117 ? -4.647 -8.447 5.451 1.00 95.44 117 PRO A CA 1
ATOM 889 C C . PRO A 1 117 ? -4.651 -8.113 6.946 1.00 95.44 117 PRO A C 1
ATOM 891 O O . PRO A 1 117 ? -5.578 -7.471 7.436 1.00 95.44 117 PRO A O 1
ATOM 894 N N . TRP A 1 118 ? -3.582 -8.476 7.667 1.00 95.69 118 TRP A N 1
ATOM 895 C CA . TRP A 1 118 ? -3.429 -8.155 9.090 1.00 95.69 118 TRP A CA 1
ATOM 896 C C . TRP A 1 118 ? -3.464 -6.643 9.346 1.00 95.69 118 TRP A C 1
ATOM 898 O O . TRP A 1 118 ? -4.055 -6.196 10.328 1.00 95.69 118 TRP A O 1
ATOM 908 N N . TYR A 1 119 ? -2.865 -5.851 8.452 1.00 97.44 119 TYR A N 1
ATOM 909 C CA . TYR A 1 119 ? -2.799 -4.404 8.601 1.00 97.44 119 TYR A CA 1
ATOM 910 C C . TYR A 1 119 ? -4.146 -3.768 8.284 1.00 97.44 119 TYR A C 1
ATOM 912 O O . TYR A 1 119 ? -4.599 -2.919 9.048 1.00 97.44 119 TYR A O 1
ATOM 920 N N . ILE A 1 120 ? -4.817 -4.213 7.212 1.00 97.56 120 ILE A N 1
ATOM 921 C CA . ILE A 1 120 ? -6.179 -3.762 6.892 1.00 97.56 120 ILE A CA 1
ATOM 922 C C . ILE A 1 120 ? -7.115 -4.045 8.069 1.00 97.56 120 ILE A C 1
ATOM 924 O O . ILE A 1 120 ? -7.763 -3.116 8.550 1.00 97.56 120 ILE A O 1
ATOM 928 N N . LYS A 1 121 ? -7.113 -5.275 8.608 1.00 98.00 121 LYS A N 1
ATOM 929 C CA . LYS A 1 121 ? -7.906 -5.633 9.795 1.00 98.00 121 LYS A CA 1
ATOM 930 C C . LYS A 1 121 ? -7.616 -4.694 10.965 1.00 98.00 121 LYS A C 1
ATOM 932 O O . LYS A 1 121 ? -8.544 -4.137 11.543 1.00 98.00 121 LYS A O 1
ATOM 937 N N . GLN A 1 122 ? -6.340 -4.466 11.277 1.00 97.56 122 GLN A N 1
ATOM 938 C CA . GLN A 1 122 ? -5.944 -3.567 12.361 1.00 97.56 122 GLN A CA 1
ATOM 939 C C . GLN A 1 122 ? -6.452 -2.133 12.146 1.00 97.56 122 GLN A C 1
ATOM 941 O O . GLN A 1 122 ? -6.916 -1.511 13.097 1.00 97.56 122 GLN A O 1
ATOM 946 N N . GLN A 1 123 ? -6.385 -1.594 10.923 1.00 98.12 123 GLN A N 1
ATOM 947 C CA . GLN A 1 123 ? -6.867 -0.234 10.657 1.00 98.12 123 GLN A CA 1
ATOM 948 C C . GLN A 1 123 ? -8.391 -0.131 10.775 1.00 98.12 123 GLN A C 1
ATOM 950 O O . GLN A 1 123 ? -8.872 0.812 11.398 1.00 98.12 123 GLN A O 1
ATOM 955 N N . LEU A 1 124 ? -9.137 -1.102 10.237 1.00 98.31 124 LEU A N 1
ATOM 956 C CA . LEU A 1 124 ? -10.600 -1.135 10.348 1.00 98.31 124 LEU A CA 1
ATOM 957 C C . LEU A 1 124 ? -11.046 -1.207 11.814 1.00 98.31 124 LEU A C 1
ATOM 959 O O . LEU A 1 124 ? -11.919 -0.449 12.228 1.00 98.31 124 LEU A O 1
ATOM 963 N N . VAL A 1 125 ? -10.394 -2.052 12.620 1.00 97.50 125 VAL A N 1
ATOM 964 C CA . VAL A 1 125 ? -10.654 -2.136 14.066 1.00 97.50 125 VAL A CA 1
ATOM 965 C C . VAL A 1 125 ? -10.359 -0.801 14.754 1.00 97.50 125 VAL A C 1
ATOM 967 O O . VAL A 1 125 ? -11.201 -0.312 15.499 1.00 97.50 125 VAL A O 1
ATOM 970 N N . LYS A 1 126 ? -9.226 -0.151 14.449 1.00 97.94 126 LYS A N 1
ATOM 971 C CA . LYS A 1 126 ? -8.888 1.159 15.033 1.00 97.94 126 LYS A CA 1
ATOM 972 C C . LYS A 1 126 ? -9.912 2.247 14.700 1.00 97.94 126 LYS A C 1
ATOM 974 O O . LYS A 1 126 ? -10.224 3.051 15.572 1.00 97.94 126 LYS A O 1
ATOM 979 N N . PHE A 1 127 ? -10.447 2.282 13.480 1.00 97.88 127 PH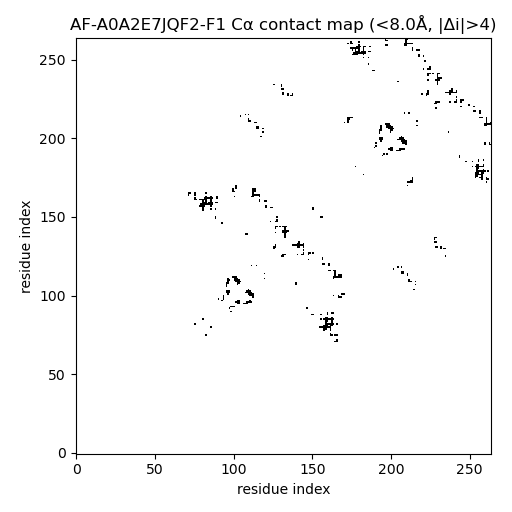E A N 1
ATOM 980 C CA . PHE A 1 127 ? -11.537 3.206 13.147 1.00 97.88 127 PHE A CA 1
ATOM 981 C C . PHE A 1 127 ? -12.832 2.844 13.880 1.00 97.88 127 PHE A C 1
ATOM 983 O O . PHE A 1 127 ? -13.478 3.726 14.440 1.00 97.88 127 PHE A O 1
ATOM 990 N N . ARG A 1 128 ? -13.190 1.554 13.938 1.00 96.44 128 ARG A N 1
ATOM 991 C CA . ARG A 1 128 ? -14.420 1.096 14.605 1.00 96.44 128 ARG A CA 1
ATOM 992 C C . ARG A 1 128 ? -14.413 1.377 16.108 1.00 96.44 128 ARG A C 1
ATOM 994 O O . ARG A 1 128 ? -15.454 1.664 16.683 1.00 96.44 128 ARG A O 1
ATOM 1001 N N . GLU A 1 129 ? -13.246 1.301 16.735 1.00 95.81 129 GLU A N 1
ATOM 1002 C CA . GLU A 1 129 ? -13.059 1.548 18.167 1.00 95.81 129 GLU A CA 1
ATOM 1003 C C . GLU A 1 129 ? -12.777 3.019 18.505 1.00 95.81 129 GLU A C 1
ATOM 1005 O O . GLU A 1 129 ? -12.495 3.328 19.664 1.00 95.81 129 GLU A O 1
ATOM 1010 N N . GLY A 1 130 ? -12.796 3.925 17.522 1.00 95.69 130 GLY A N 1
ATOM 1011 C CA . GLY A 1 130 ? -12.501 5.345 17.731 1.00 95.69 130 GLY A CA 1
ATOM 1012 C C . GLY A 1 130 ? -11.041 5.642 18.091 1.00 95.69 130 GLY A C 1
ATOM 1013 O O . GLY A 1 130 ? -10.734 6.723 18.575 1.00 95.69 130 GLY A O 1
ATOM 1014 N N . VAL A 1 131 ? -10.121 4.701 17.859 1.00 97.38 131 VAL A N 1
ATOM 1015 C CA . VAL A 1 131 ? -8.671 4.929 17.995 1.00 97.38 131 VAL A CA 1
ATOM 1016 C C . VAL A 1 131 ? -8.157 5.818 16.856 1.00 97.38 131 VAL A C 1
ATOM 1018 O O . VAL A 1 131 ? -7.234 6.607 17.045 1.00 97.38 131 VAL A O 1
ATOM 1021 N N . ARG A 1 132 ? -8.775 5.715 15.674 1.00 96.44 132 ARG A N 1
ATOM 1022 C CA . ARG A 1 132 ? -8.558 6.592 14.514 1.00 96.44 132 ARG A CA 1
ATOM 1023 C C . ARG A 1 132 ? -9.863 7.270 14.107 1.00 96.44 132 ARG A C 1
ATOM 1025 O O . ARG A 1 132 ? -10.933 6.717 14.345 1.00 96.44 132 ARG A O 1
ATOM 1032 N N . GLY A 1 133 ? -9.776 8.428 13.449 1.00 95.31 133 GLY A N 1
ATOM 1033 C CA . GLY A 1 133 ? -10.952 9.127 12.930 1.00 95.31 133 GLY A CA 1
ATOM 1034 C C . GLY A 1 133 ? -11.745 9.924 13.961 1.00 95.31 133 GLY A C 1
ATOM 1035 O O . GLY A 1 133 ? -12.883 10.279 13.688 1.00 95.31 133 GLY A O 1
ATOM 1036 N N . VAL A 1 134 ? -11.172 10.208 15.134 1.00 94.25 134 VAL A N 1
ATOM 1037 C CA . VAL A 1 134 ? -11.812 11.031 16.182 1.00 94.25 134 VAL A CA 1
ATOM 1038 C C . VAL A 1 134 ? -11.154 12.398 16.366 1.00 94.25 134 VAL A C 1
ATOM 1040 O O . VAL A 1 134 ? -11.769 13.306 16.916 1.00 94.25 134 VAL A O 1
ATOM 1043 N N . HIS A 1 135 ? -9.918 12.575 15.890 1.00 95.94 135 HIS A N 1
ATOM 1044 C CA . HIS A 1 135 ? -9.214 13.845 16.019 1.00 95.94 135 HIS A CA 1
ATOM 1045 C C . HIS A 1 135 ? -9.915 14.944 15.187 1.00 95.94 135 HIS A C 1
ATOM 1047 O O . HIS A 1 135 ? -10.297 14.681 14.040 1.00 95.94 135 HIS A O 1
ATOM 1053 N N . PRO A 1 136 ? -10.054 16.190 15.687 1.00 95.25 136 PRO A N 1
ATOM 1054 C CA . PRO A 1 136 ? -10.737 17.271 14.962 1.00 95.25 136 PRO A CA 1
ATOM 1055 C C . PRO A 1 136 ? -10.153 17.580 13.574 1.00 95.25 136 PRO A C 1
ATOM 1057 O O . PRO A 1 136 ? -10.891 17.945 12.659 1.00 95.25 136 PRO A O 1
ATOM 1060 N N . TYR A 1 137 ? -8.853 17.353 13.377 1.00 95.81 137 TYR A N 1
ATOM 1061 C CA . TYR A 1 137 ? -8.184 17.534 12.079 1.00 95.81 137 TYR A CA 1
ATOM 1062 C C . TYR A 1 137 ? -8.101 16.259 11.217 1.00 95.81 137 TYR A C 1
ATOM 1064 O O . TYR A 1 137 ? -7.659 16.329 10.075 1.00 95.81 137 TYR A O 1
ATOM 1072 N N . ASP A 1 138 ? -8.578 15.104 11.698 1.00 95.50 138 ASP A N 1
ATOM 1073 C CA . ASP A 1 138 ? -8.617 13.859 10.911 1.00 95.50 138 ASP A CA 1
ATOM 1074 C C . ASP A 1 138 ? -9.905 13.782 10.067 1.00 95.50 138 ASP A C 1
ATOM 1076 O O . ASP A 1 138 ? -10.794 12.970 10.324 1.00 95.50 138 ASP A O 1
ATOM 1080 N N . ILE A 1 139 ? -10.043 14.690 9.091 1.00 94.06 139 ILE A N 1
ATOM 1081 C CA . ILE A 1 139 ? -11.262 14.847 8.270 1.00 94.06 139 ILE A CA 1
ATOM 1082 C C . ILE A 1 139 ? -11.621 13.534 7.557 1.00 94.06 139 ILE A C 1
ATOM 1084 O O . ILE A 1 139 ? -12.710 13.000 7.755 1.00 94.06 139 ILE A O 1
ATOM 1088 N N . TYR A 1 140 ? -10.677 12.969 6.805 1.00 94.38 140 TYR A N 1
ATOM 1089 C CA . TYR A 1 140 ? -10.876 11.713 6.072 1.00 94.38 140 TYR A CA 1
ATOM 1090 C C . TYR A 1 140 ? -10.938 10.492 6.999 1.00 94.38 140 TYR A C 1
ATOM 1092 O O . TYR A 1 140 ? -11.604 9.500 6.704 1.00 94.38 140 TYR A O 1
ATOM 1100 N N . GLY A 1 141 ? -10.285 10.544 8.163 1.00 95.81 141 GLY A N 1
ATOM 1101 C CA . GLY A 1 141 ? -10.446 9.503 9.167 1.00 95.81 141 GLY A CA 1
ATOM 1102 C C . GLY A 1 141 ? -11.840 9.490 9.787 1.00 95.81 141 GLY A C 1
ATOM 1103 O O . GLY A 1 141 ? -12.341 8.403 10.067 1.00 95.81 141 GLY A O 1
ATOM 1104 N N . ARG A 1 142 ? -12.499 10.647 9.957 1.00 95.75 142 ARG A N 1
ATOM 1105 C CA . ARG A 1 142 ? -13.909 10.700 10.382 1.00 95.75 142 ARG A CA 1
ATOM 1106 C C . ARG A 1 142 ? -14.824 10.045 9.358 1.00 95.75 142 ARG A C 1
ATOM 1108 O O . ARG A 1 142 ? -15.698 9.279 9.748 1.00 95.75 142 ARG A O 1
ATOM 1115 N N . GLU A 1 143 ? -14.610 10.298 8.069 1.00 95.62 143 GLU A N 1
ATOM 1116 C CA . GLU A 1 143 ? -15.357 9.626 6.997 1.00 95.62 143 GLU A CA 1
ATOM 1117 C C . GLU A 1 143 ? -15.171 8.106 7.069 1.00 95.62 143 GLU A C 1
ATOM 1119 O O . GLU A 1 143 ? -16.147 7.353 7.038 1.00 95.62 143 GLU A O 1
ATOM 1124 N N . MET A 1 144 ? -13.933 7.644 7.277 1.00 96.88 144 MET A N 1
ATOM 1125 C CA . MET A 1 144 ? -13.661 6.223 7.497 1.00 96.88 144 MET A CA 1
ATOM 1126 C C . MET A 1 144 ? -14.315 5.679 8.769 1.00 96.88 144 MET A C 1
ATOM 1128 O O . MET A 1 144 ? -14.852 4.575 8.734 1.00 96.88 144 MET A O 1
ATOM 1132 N N . ALA A 1 145 ? -14.326 6.431 9.870 1.00 95.94 145 ALA A N 1
ATOM 1133 C CA . ALA A 1 145 ? -15.022 6.037 11.093 1.00 95.94 145 ALA A CA 1
ATOM 1134 C C . ALA A 1 145 ? -16.535 5.872 10.855 1.00 95.94 145 ALA A C 1
ATOM 1136 O O . ALA A 1 145 ? -17.113 4.890 11.318 1.00 95.94 145 ALA A O 1
ATOM 1137 N N . GLN A 1 146 ? -17.162 6.748 10.059 1.00 94.50 146 GLN A N 1
ATOM 1138 C CA . GLN A 1 146 ? -18.566 6.586 9.652 1.00 94.50 146 GLN A CA 1
ATOM 1139 C C . GLN A 1 146 ? -18.768 5.354 8.764 1.00 94.50 146 GLN A C 1
ATOM 1141 O O . GLN A 1 146 ? -19.722 4.599 8.956 1.00 94.50 146 GLN A O 1
ATOM 1146 N N . ALA A 1 147 ? -17.848 5.087 7.833 1.00 95.50 147 ALA A N 1
ATOM 1147 C CA . ALA A 1 147 ? -17.911 3.888 7.001 1.00 95.50 147 ALA A CA 1
ATOM 1148 C C . ALA A 1 147 ? -17.861 2.589 7.833 1.00 95.50 147 ALA A C 1
ATOM 1150 O O . ALA A 1 147 ? -18.416 1.570 7.414 1.00 95.50 147 ALA A O 1
ATOM 1151 N N . MET A 1 148 ? -17.260 2.610 9.031 1.00 96.06 148 MET A N 1
ATOM 1152 C CA . MET A 1 148 ? -17.226 1.440 9.920 1.00 96.06 148 MET A CA 1
ATOM 1153 C C . MET A 1 148 ? -18.594 1.068 10.503 1.00 96.06 148 MET A C 1
ATOM 1155 O O . MET A 1 148 ? -18.740 -0.057 10.978 1.00 96.06 148 MET A O 1
ATOM 1159 N N . LEU A 1 149 ? -19.619 1.925 10.397 1.00 92.75 149 LEU A N 1
ATOM 1160 C CA . LEU A 1 149 ? -21.001 1.570 10.754 1.00 92.75 149 LEU A CA 1
ATOM 1161 C C . LEU A 1 149 ? -21.561 0.423 9.891 1.00 92.75 149 LEU A C 1
ATOM 1163 O O . LEU A 1 149 ? -22.498 -0.265 10.298 1.00 92.75 149 LEU A O 1
ATOM 1167 N N . LEU A 1 150 ? -20.964 0.180 8.718 1.00 93.12 150 LEU A N 1
ATOM 1168 C CA . LEU A 1 150 ? -21.276 -0.969 7.864 1.00 93.12 150 LEU A CA 1
ATOM 1169 C C . LEU A 1 150 ? -20.702 -2.289 8.414 1.00 93.12 150 LEU A C 1
ATOM 1171 O O . LEU A 1 150 ? -21.207 -3.362 8.086 1.00 93.12 150 LEU A O 1
ATOM 1175 N N . LEU A 1 151 ? -19.666 -2.231 9.256 1.00 95.62 151 LEU A N 1
ATOM 1176 C CA . LEU A 1 151 ? -18.948 -3.389 9.799 1.00 95.62 151 LEU A CA 1
ATOM 1177 C C . LEU A 1 151 ? -19.412 -3.698 11.226 1.00 95.62 151 LEU A C 1
ATOM 1179 O O . LEU A 1 151 ? -18.674 -3.507 12.196 1.00 95.62 151 LEU A O 1
ATOM 1183 N N . ARG A 1 152 ? -20.656 -4.177 11.339 1.00 89.19 152 ARG A N 1
ATOM 1184 C CA . ARG A 1 152 ? -21.384 -4.337 12.613 1.00 89.19 152 ARG A CA 1
ATOM 1185 C C . ARG A 1 152 ? -20.688 -5.233 13.640 1.00 89.19 152 ARG A C 1
ATOM 1187 O O . ARG A 1 152 ? -20.832 -5.004 14.835 1.00 89.19 152 ARG A O 1
ATOM 1194 N N . ASP A 1 153 ? -19.935 -6.232 13.193 1.00 95.19 153 ASP A N 1
ATOM 1195 C CA . ASP A 1 153 ? -19.295 -7.220 14.059 1.00 95.19 153 ASP A CA 1
ATOM 1196 C C . ASP A 1 153 ? -17.908 -7.639 13.540 1.00 95.19 153 ASP A C 1
ATOM 1198 O O . ASP A 1 153 ? -17.380 -7.104 12.561 1.00 95.19 153 ASP A O 1
ATOM 1202 N N . ALA A 1 154 ? -17.240 -8.537 14.266 1.00 96.62 154 ALA A N 1
ATOM 1203 C CA . ALA A 1 154 ? -15.917 -9.032 13.886 1.00 96.62 154 ALA A CA 1
ATOM 1204 C C . ALA A 1 154 ? -15.940 -9.867 12.591 1.00 96.62 154 ALA A C 1
ATOM 1206 O O . ALA A 1 154 ? -14.992 -9.782 11.812 1.00 96.62 154 ALA A O 1
ATOM 1207 N N . ALA A 1 155 ? -17.023 -10.607 12.330 1.00 97.75 155 ALA A N 1
ATOM 1208 C CA . ALA A 1 155 ? -17.159 -11.416 11.122 1.00 97.75 155 ALA A CA 1
ATOM 1209 C C . ALA A 1 155 ? -17.261 -10.529 9.872 1.00 97.75 155 ALA A C 1
ATOM 1211 O O . ALA A 1 155 ? -16.598 -10.799 8.875 1.00 97.75 155 ALA A O 1
ATOM 1212 N N . ALA A 1 156 ? -17.992 -9.413 9.937 1.00 97.88 156 ALA A N 1
ATOM 1213 C CA . ALA A 1 156 ? -18.062 -8.424 8.864 1.00 97.88 156 ALA A CA 1
ATOM 1214 C C . ALA A 1 156 ? -16.680 -7.836 8.524 1.00 97.88 156 ALA A C 1
ATOM 1216 O O . ALA A 1 156 ? -16.349 -7.671 7.347 1.00 97.88 156 ALA A O 1
ATOM 1217 N N . VAL A 1 157 ? -15.854 -7.562 9.545 1.00 98.38 157 VAL A N 1
ATOM 1218 C CA . VAL A 1 157 ? -14.462 -7.118 9.355 1.00 98.38 157 VAL A CA 1
ATOM 1219 C C . VAL A 1 157 ? -13.637 -8.207 8.670 1.00 98.38 157 VAL A C 1
ATOM 1221 O O . VAL A 1 157 ? -12.942 -7.925 7.696 1.00 98.38 157 VAL A O 1
ATOM 1224 N N . ASP A 1 158 ? -13.718 -9.448 9.141 1.00 98.44 158 ASP A N 1
ATOM 1225 C CA . ASP A 1 158 ? -12.952 -10.551 8.559 1.00 98.44 158 ASP A CA 1
ATOM 1226 C C . ASP A 1 158 ? -13.370 -10.846 7.114 1.00 98.44 158 ASP A C 1
ATOM 1228 O O . ASP A 1 158 ? -12.508 -11.017 6.248 1.00 98.44 158 ASP A O 1
ATOM 1232 N N . ASN A 1 159 ? -14.669 -10.798 6.819 1.00 98.12 159 ASN A N 1
ATOM 1233 C CA . ASN A 1 159 ? -15.217 -10.965 5.477 1.00 98.12 159 ASN A CA 1
ATOM 1234 C C . ASN A 1 159 ? -14.682 -9.889 4.519 1.00 98.12 159 ASN A C 1
ATOM 1236 O O . ASN A 1 159 ? -14.157 -10.216 3.451 1.00 98.12 159 ASN A O 1
ATOM 1240 N N . VAL A 1 160 ? -14.761 -8.601 4.886 1.00 98.12 160 VAL A N 1
ATOM 1241 C CA . VAL A 1 160 ? -14.272 -7.520 4.009 1.00 98.12 160 VAL A CA 1
ATOM 1242 C C . VAL A 1 160 ? -12.750 -7.569 3.837 1.00 98.12 160 VAL A C 1
ATOM 1244 O O . VAL A 1 160 ? -12.254 -7.331 2.737 1.00 98.12 160 VAL A O 1
ATOM 1247 N N . VAL A 1 161 ? -11.999 -7.950 4.877 1.00 98.12 161 VAL A N 1
ATOM 1248 C CA . VAL A 1 161 ? -10.543 -8.159 4.795 1.00 98.12 161 VAL A CA 1
ATOM 1249 C C . VAL A 1 161 ? -10.210 -9.299 3.830 1.00 98.12 161 VAL A C 1
ATOM 1251 O O . VAL A 1 161 ? -9.324 -9.134 2.988 1.00 98.12 161 VAL A O 1
ATOM 1254 N N . ALA A 1 162 ? -10.931 -10.423 3.903 1.00 97.88 162 ALA A N 1
ATOM 1255 C CA . ALA A 1 162 ? -10.766 -11.542 2.978 1.00 97.88 162 ALA A CA 1
ATOM 1256 C C . ALA A 1 162 ? -11.071 -11.131 1.531 1.00 97.88 162 ALA A C 1
ATOM 1258 O O . ALA A 1 162 ? -10.322 -11.476 0.614 1.00 97.88 162 ALA A O 1
ATOM 1259 N N . HIS A 1 163 ? -12.116 -10.325 1.325 1.00 97.44 163 HIS A N 1
ATOM 1260 C CA . HIS A 1 163 ? -12.430 -9.789 0.006 1.00 97.44 163 HIS A CA 1
ATOM 1261 C C . HIS A 1 163 ? -11.329 -8.859 -0.521 1.00 97.44 163 HIS A C 1
ATOM 1263 O O . HIS A 1 163 ? -10.845 -9.068 -1.632 1.00 97.44 163 HIS A O 1
ATOM 1269 N N . ILE A 1 164 ? -10.875 -7.885 0.273 1.00 96.50 164 ILE A N 1
ATOM 1270 C CA . ILE A 1 164 ? -9.797 -6.958 -0.115 1.00 96.50 164 ILE A CA 1
ATOM 1271 C C . ILE A 1 164 ? -8.518 -7.724 -0.480 1.00 96.50 164 ILE A C 1
ATOM 1273 O O . ILE A 1 164 ? -7.858 -7.390 -1.462 1.00 96.50 164 ILE A O 1
ATOM 1277 N N . ALA A 1 165 ? -8.192 -8.784 0.264 1.00 95.00 165 ALA A N 1
ATOM 1278 C CA . ALA A 1 165 ? -7.037 -9.640 -0.007 1.00 95.00 165 ALA A CA 1
ATOM 1279 C C . ALA A 1 165 ? -7.128 -10.395 -1.348 1.00 95.00 165 ALA A C 1
ATOM 1281 O O . ALA A 1 165 ? -6.101 -10.796 -1.901 1.00 95.00 165 ALA A O 1
ATOM 1282 N N . SER A 1 166 ? -8.343 -10.590 -1.870 1.00 93.19 166 SER A N 1
ATOM 1283 C CA . SER A 1 166 ? -8.589 -11.237 -3.164 1.00 93.19 166 SER A CA 1
ATOM 1284 C C . SER A 1 166 ? -8.446 -10.295 -4.361 1.00 93.19 166 SER A C 1
ATOM 1286 O O . SER A 1 166 ? -8.280 -10.770 -5.487 1.00 93.19 166 SER A O 1
ATOM 1288 N N . LEU A 1 167 ? -8.487 -8.979 -4.129 1.00 91.94 167 LEU A N 1
ATOM 1289 C CA . LEU A 1 167 ? -8.417 -7.974 -5.186 1.00 91.94 167 LEU A CA 1
ATOM 1290 C C . LEU A 1 167 ? -7.054 -7.993 -5.882 1.00 91.94 167 LEU A C 1
ATOM 1292 O O . LEU A 1 167 ? -6.010 -8.232 -5.267 1.00 91.94 167 LEU A O 1
ATOM 1296 N N . ASP A 1 168 ? -7.076 -7.743 -7.190 1.00 79.81 168 ASP A N 1
ATOM 1297 C CA . ASP A 1 168 ? -5.861 -7.718 -7.991 1.00 79.81 168 ASP A CA 1
ATOM 1298 C C . ASP A 1 168 ? -5.077 -6.417 -7.808 1.00 79.81 168 ASP A C 1
ATOM 1300 O O . ASP A 1 168 ? -5.641 -5.347 -7.574 1.00 79.81 168 ASP A O 1
ATOM 1304 N N . VAL A 1 169 ? -3.756 -6.523 -7.911 1.00 68.88 169 VAL A N 1
ATOM 1305 C CA . VAL A 1 169 ? -2.812 -5.448 -7.598 1.00 68.88 169 VAL A CA 1
ATOM 1306 C C . VAL A 1 169 ? -2.136 -5.002 -8.884 1.00 68.88 169 VAL A C 1
ATOM 1308 O O . VAL A 1 169 ? -0.956 -5.256 -9.096 1.00 68.88 169 VAL A O 1
ATOM 1311 N N . GLU A 1 170 ? -2.881 -4.338 -9.759 1.00 63.56 170 GLU A N 1
ATOM 1312 C CA . GLU A 1 170 ? -2.262 -3.599 -10.855 1.00 63.56 170 GLU A CA 1
ATOM 1313 C C . GLU A 1 170 ? -2.137 -2.138 -10.426 1.00 63.56 170 GLU A C 1
ATOM 1315 O O . GLU A 1 170 ? -3.130 -1.416 -10.323 1.00 63.56 170 GLU A O 1
ATOM 1320 N N . ARG A 1 171 ? -0.917 -1.729 -10.060 1.00 65.94 171 ARG A N 1
ATOM 1321 C CA . ARG A 1 171 ? -0.637 -0.370 -9.587 1.00 65.94 171 ARG A CA 1
ATOM 1322 C C . ARG A 1 171 ? 0.555 0.216 -10.305 1.00 65.94 171 ARG A C 1
ATOM 1324 O O . ARG A 1 171 ? 1.679 -0.245 -10.142 1.00 65.94 171 ARG A O 1
ATOM 1331 N N . THR A 1 172 ? 0.301 1.302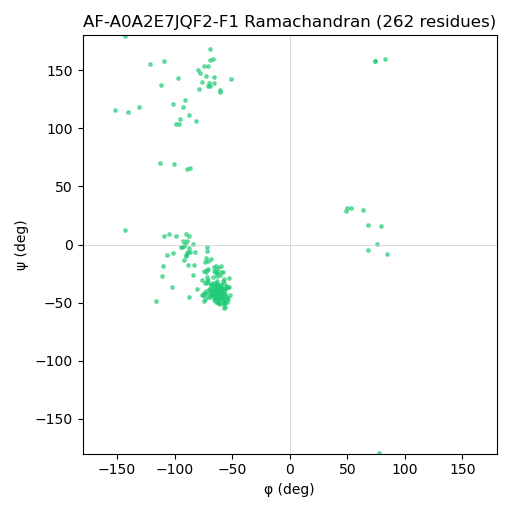 -11.015 1.00 62.81 172 THR A N 1
ATOM 1332 C CA . THR A 1 172 ? 1.320 2.268 -11.405 1.00 62.81 172 THR A CA 1
ATOM 1333 C C . THR A 1 172 ? 1.251 3.418 -10.416 1.00 62.81 172 THR A C 1
ATOM 1335 O O . THR A 1 172 ? 0.326 4.228 -10.462 1.00 62.81 172 THR A O 1
ATOM 1338 N N . VAL A 1 173 ? 2.197 3.476 -9.485 1.00 68.31 173 VAL A N 1
ATOM 1339 C CA . VAL A 1 173 ? 2.308 4.621 -8.585 1.00 68.31 173 VAL A CA 1
ATOM 1340 C C . VAL A 1 173 ? 3.245 5.637 -9.229 1.00 68.31 173 VAL A C 1
ATOM 1342 O O . VAL A 1 173 ? 4.381 5.308 -9.569 1.00 68.31 173 VAL A O 1
ATOM 1345 N N . ALA A 1 174 ? 2.778 6.874 -9.401 1.00 75.12 174 ALA A N 1
ATOM 1346 C CA . ALA A 1 174 ? 3.634 7.953 -9.875 1.00 75.12 174 ALA A CA 1
ATOM 1347 C C . ALA A 1 174 ? 4.798 8.166 -8.896 1.00 75.12 174 ALA A C 1
ATOM 1349 O O . ALA A 1 174 ? 4.593 8.253 -7.681 1.00 75.12 174 ALA A O 1
ATOM 1350 N N . ARG A 1 175 ? 6.017 8.243 -9.438 1.00 80.31 175 ARG A N 1
ATOM 1351 C CA . ARG A 1 175 ? 7.210 8.563 -8.652 1.00 80.31 175 ARG A CA 1
ATOM 1352 C C . ARG A 1 175 ? 7.155 10.017 -8.200 1.00 80.31 175 ARG A C 1
ATOM 1354 O O . ARG A 1 175 ? 6.839 10.909 -8.987 1.00 80.31 175 ARG A O 1
ATOM 1361 N N . HIS A 1 176 ? 7.499 10.236 -6.943 1.00 88.94 176 HIS A N 1
ATOM 1362 C CA . HIS A 1 176 ? 7.663 11.544 -6.345 1.00 88.94 176 HIS A CA 1
ATOM 1363 C C . HIS A 1 176 ? 8.918 12.230 -6.896 1.00 88.94 176 HIS A C 1
ATOM 1365 O O . HIS A 1 176 ? 9.858 11.563 -7.328 1.00 88.94 176 HIS A O 1
ATOM 1371 N N . ARG A 1 177 ? 8.930 13.567 -6.894 1.00 89.38 177 ARG A N 1
ATOM 1372 C CA . ARG A 1 177 ? 10.007 14.376 -7.496 1.00 89.38 177 ARG A CA 1
ATOM 1373 C C . ARG A 1 177 ? 11.222 14.598 -6.584 1.00 89.38 177 ARG A C 1
ATOM 1375 O O . ARG A 1 177 ? 12.144 15.284 -7.007 1.00 89.38 177 ARG A O 1
ATOM 1382 N N . GLY A 1 178 ? 11.212 14.059 -5.365 1.00 93.31 178 GLY A N 1
ATOM 1383 C CA . GLY A 1 178 ? 12.337 14.169 -4.430 1.00 93.31 178 GLY A CA 1
ATOM 1384 C C . GLY A 1 178 ? 13.573 13.376 -4.866 1.00 93.31 178 GLY A C 1
ATOM 1385 O O . GLY A 1 178 ? 13.512 12.535 -5.770 1.00 93.31 178 GLY A O 1
ATOM 1386 N N . ASP A 1 179 ? 14.691 13.622 -4.193 1.00 96.38 179 ASP A N 1
ATOM 1387 C CA . ASP A 1 179 ? 15.947 12.907 -4.386 1.00 96.38 179 ASP A CA 1
ATOM 1388 C C . ASP A 1 179 ? 15.927 11.570 -3.627 1.00 96.38 179 ASP A C 1
ATOM 1390 O O . ASP A 1 179 ? 16.061 11.496 -2.406 1.00 96.38 179 ASP A O 1
ATOM 1394 N N . ALA A 1 180 ? 15.789 10.470 -4.368 1.00 95.06 180 ALA A N 1
ATOM 1395 C CA . ALA A 1 180 ? 15.802 9.129 -3.791 1.00 95.06 180 ALA A CA 1
ATOM 1396 C C . ALA A 1 180 ? 17.160 8.738 -3.168 1.00 95.06 180 ALA A C 1
ATOM 1398 O O . ALA A 1 180 ? 17.191 7.848 -2.316 1.00 95.06 180 ALA A O 1
ATOM 1399 N N . VAL A 1 181 ? 18.275 9.356 -3.575 1.00 95.44 181 VAL A N 1
ATOM 1400 C CA . VAL A 1 181 ? 19.604 9.102 -2.994 1.00 95.44 181 VAL A CA 1
ATOM 1401 C C . VAL A 1 181 ? 19.706 9.750 -1.616 1.00 95.44 181 VAL A C 1
ATOM 1403 O O . VAL A 1 181 ? 20.069 9.064 -0.659 1.00 95.44 181 VAL A O 1
ATOM 1406 N N . ALA A 1 182 ? 19.315 11.022 -1.489 1.00 95.81 182 ALA A N 1
ATOM 1407 C CA . ALA A 1 182 ? 19.190 11.688 -0.190 1.00 95.81 182 ALA A CA 1
ATOM 1408 C C . ALA A 1 182 ? 18.167 10.963 0.704 1.00 95.81 182 ALA A C 1
ATOM 1410 O O . ALA A 1 182 ? 18.447 10.622 1.856 1.00 95.81 182 ALA A O 1
ATOM 1411 N N . GLY A 1 183 ? 17.021 10.586 0.132 1.00 95.69 183 GLY A N 1
ATOM 1412 C CA . GLY A 1 183 ? 15.971 9.835 0.816 1.00 95.69 183 GLY A CA 1
ATOM 1413 C C . GLY A 1 183 ? 16.438 8.506 1.410 1.00 95.69 183 GLY A C 1
ATOM 1414 O O . GLY A 1 183 ? 15.966 8.114 2.477 1.00 95.69 183 GLY A O 1
ATOM 1415 N N . ALA A 1 184 ? 17.401 7.828 0.776 1.00 95.69 184 ALA A N 1
ATOM 1416 C CA . ALA A 1 184 ? 17.979 6.593 1.304 1.00 95.69 184 ALA A CA 1
ATOM 1417 C C . ALA A 1 184 ? 18.681 6.806 2.655 1.00 95.69 184 ALA A C 1
ATOM 1419 O O . ALA A 1 184 ? 18.607 5.940 3.530 1.00 95.69 184 ALA A O 1
ATOM 1420 N N . GLN A 1 185 ? 19.336 7.958 2.834 1.00 94.62 185 GLN A N 1
ATOM 1421 C CA . GLN A 1 185 ? 20.014 8.313 4.081 1.00 94.62 185 GLN A CA 1
ATOM 1422 C C . GLN A 1 185 ? 18.990 8.561 5.193 1.00 94.62 185 GLN A C 1
ATOM 1424 O O . GLN A 1 185 ? 19.122 8.013 6.288 1.00 94.62 185 GLN A O 1
ATOM 1429 N N . HIS A 1 186 ? 17.921 9.301 4.892 1.00 94.44 186 HIS A N 1
ATOM 1430 C CA . HIS A 1 186 ? 16.834 9.563 5.840 1.00 94.44 186 HIS A CA 1
ATOM 1431 C C . HIS A 1 186 ? 16.047 8.296 6.201 1.00 94.44 186 HIS A C 1
ATOM 1433 O O . HIS A 1 186 ? 15.652 8.115 7.351 1.00 94.44 186 HIS A O 1
ATOM 1439 N N . TYR A 1 187 ? 15.875 7.374 5.250 1.00 96.19 187 TYR A N 1
ATOM 1440 C CA . TYR A 1 187 ? 15.150 6.123 5.471 1.00 96.19 187 TYR A CA 1
ATOM 1441 C C . TYR A 1 187 ? 15.904 5.122 6.363 1.00 96.19 187 TYR A C 1
ATOM 1443 O O . TYR A 1 187 ? 15.305 4.157 6.844 1.00 96.19 187 TYR A O 1
ATOM 1451 N N . ALA A 1 188 ? 17.204 5.314 6.614 1.00 94.62 188 ALA A N 1
ATOM 1452 C CA . ALA A 1 188 ? 18.013 4.373 7.392 1.00 94.62 188 ALA A CA 1
ATOM 1453 C C . ALA A 1 188 ? 17.409 4.063 8.778 1.00 94.62 188 ALA A C 1
ATOM 1455 O O . ALA A 1 188 ? 17.422 2.909 9.212 1.00 94.62 188 ALA A O 1
ATOM 1456 N N . SER A 1 189 ? 16.796 5.055 9.435 1.00 93.25 189 SER A N 1
ATOM 1457 C CA . SER A 1 189 ? 16.106 4.885 10.724 1.00 93.25 189 SER A CA 1
ATOM 1458 C C . SER A 1 189 ? 14.787 4.103 10.620 1.00 93.25 189 SER A C 1
ATOM 1460 O O . SER A 1 189 ? 14.337 3.516 11.603 1.00 93.25 189 SER A O 1
ATOM 1462 N N . CYS A 1 190 ? 14.177 4.037 9.433 1.00 95.88 190 CYS A N 1
ATOM 1463 C CA . CYS A 1 190 ? 12.917 3.335 9.169 1.00 95.88 190 CYS A CA 1
ATOM 1464 C C . CYS A 1 190 ? 13.124 1.831 8.908 1.00 95.88 190 CYS A C 1
ATOM 1466 O O . CYS A 1 190 ? 12.220 1.016 9.144 1.00 95.88 190 CYS A O 1
ATOM 1468 N N . VAL A 1 191 ? 14.316 1.446 8.428 1.00 96.12 191 VAL A N 1
ATOM 1469 C CA . VAL A 1 191 ? 14.682 0.068 8.042 1.00 96.12 191 VAL A CA 1
ATOM 1470 C C . VAL A 1 191 ? 14.392 -0.981 9.126 1.00 96.12 191 VAL A C 1
ATOM 1472 O O . VAL A 1 191 ? 13.837 -2.024 8.766 1.00 96.12 191 VAL A O 1
ATOM 1475 N N . PRO A 1 192 ? 14.677 -0.760 10.427 1.00 95.12 192 PRO A N 1
ATOM 1476 C CA . PRO A 1 192 ? 14.451 -1.768 11.471 1.00 95.12 192 PRO A CA 1
ATOM 1477 C C . PRO A 1 192 ? 12.996 -2.243 11.616 1.00 95.12 192 PRO A C 1
ATOM 1479 O O . PRO A 1 192 ? 12.737 -3.288 12.223 1.00 95.12 192 PRO A O 1
ATOM 1482 N N . CYS A 1 193 ? 12.033 -1.482 11.091 1.00 96.38 193 CYS A N 1
ATOM 1483 C CA . CYS A 1 193 ? 10.613 -1.816 11.153 1.00 96.38 193 CYS A CA 1
ATOM 1484 C C . CYS A 1 193 ? 10.025 -2.057 9.759 1.00 96.38 193 CYS A C 1
ATOM 1486 O O . CYS A 1 193 ? 9.388 -3.088 9.536 1.00 96.38 193 CYS A O 1
ATOM 1488 N N . HIS A 1 194 ? 10.275 -1.156 8.807 1.00 96.88 194 HIS A N 1
ATOM 1489 C CA . HIS A 1 194 ? 9.674 -1.223 7.471 1.00 96.88 194 HIS A CA 1
ATOM 1490 C C . HIS A 1 194 ? 10.498 -2.025 6.450 1.00 96.88 194 HIS A C 1
ATOM 1492 O O . HIS A 1 194 ? 10.002 -2.341 5.365 1.00 96.88 194 HIS A O 1
ATOM 1498 N N . GLY A 1 195 ? 11.733 -2.398 6.799 1.00 95.38 195 GLY A N 1
ATOM 1499 C CA . GLY A 1 195 ? 12.658 -3.128 5.934 1.00 95.38 195 GLY A CA 1
ATOM 1500 C C . GLY A 1 195 ? 13.266 -2.254 4.835 1.00 95.38 195 GLY A C 1
ATOM 1501 O O . GLY A 1 195 ? 12.704 -1.231 4.442 1.00 95.38 195 GLY A O 1
ATOM 1502 N N . SER A 1 196 ? 14.413 -2.673 4.298 1.00 94.00 196 SER A N 1
ATOM 1503 C CA . SER A 1 196 ? 15.153 -1.936 3.256 1.00 94.00 196 SER A CA 1
ATOM 1504 C C . SER A 1 196 ? 14.378 -1.792 1.942 1.00 94.00 196 SER A C 1
ATOM 1506 O O . SER A 1 196 ? 14.504 -0.779 1.259 1.00 94.00 196 SER A O 1
ATOM 1508 N N . ALA A 1 197 ? 13.537 -2.778 1.623 1.00 92.56 197 ALA A N 1
ATOM 1509 C CA . ALA A 1 197 ? 12.628 -2.763 0.478 1.00 92.56 197 ALA A CA 1
ATOM 1510 C C . ALA A 1 197 ? 11.263 -2.115 0.785 1.00 92.56 197 ALA A C 1
ATOM 1512 O O . ALA A 1 197 ? 10.346 -2.230 -0.020 1.00 92.56 197 ALA A O 1
ATOM 1513 N N . ALA A 1 198 ? 11.084 -1.506 1.964 1.00 94.94 198 ALA A N 1
ATOM 1514 C CA . ALA A 1 198 ? 9.826 -0.883 2.381 1.00 94.94 198 ALA A CA 1
ATOM 1515 C C . ALA A 1 198 ? 8.595 -1.814 2.287 1.00 94.94 198 ALA A C 1
ATOM 1517 O O . ALA A 1 198 ? 7.473 -1.369 2.039 1.00 94.94 198 ALA A O 1
ATOM 1518 N N . ARG A 1 199 ? 8.793 -3.124 2.492 1.00 92.50 199 ARG A N 1
ATOM 1519 C CA . ARG A 1 199 ? 7.735 -4.155 2.445 1.00 92.50 199 ARG A CA 1
ATOM 1520 C C . ARG A 1 199 ? 7.043 -4.384 3.791 1.00 92.50 199 ARG A C 1
ATOM 1522 O O . ARG A 1 199 ? 6.025 -5.070 3.837 1.00 92.50 199 ARG A O 1
ATOM 1529 N N . GLY A 1 200 ? 7.549 -3.776 4.862 1.00 93.94 200 GLY A N 1
ATOM 1530 C CA . GLY A 1 200 ? 6.998 -3.925 6.204 1.00 93.94 200 GLY A CA 1
ATOM 1531 C C . GLY A 1 200 ? 7.372 -5.247 6.872 1.00 93.94 200 GLY A C 1
ATOM 1532 O O . GLY A 1 200 ? 8.084 -6.087 6.320 1.00 93.94 200 GLY A O 1
ATOM 1533 N N . SER A 1 201 ? 6.872 -5.429 8.091 1.00 93.75 201 SER A N 1
ATOM 1534 C CA . SER A 1 201 ? 7.049 -6.637 8.890 1.00 93.75 201 SER A CA 1
ATOM 1535 C C . SER A 1 201 ? 5.868 -6.816 9.838 1.00 93.75 201 SER A C 1
ATOM 1537 O O . SER A 1 201 ? 5.681 -6.031 10.768 1.00 93.75 201 SER A O 1
ATOM 1539 N N . ALA A 1 202 ? 5.102 -7.897 9.653 1.00 93.06 202 ALA A N 1
ATOM 1540 C CA . ALA A 1 202 ? 4.001 -8.252 10.552 1.00 93.06 202 ALA A CA 1
ATOM 1541 C C . ALA A 1 202 ? 4.490 -8.470 11.995 1.00 93.06 202 ALA A C 1
ATOM 1543 O O . ALA A 1 202 ? 3.839 -8.043 12.943 1.00 93.06 202 ALA A O 1
ATOM 1544 N N . ARG A 1 203 ? 5.688 -9.052 12.167 1.00 94.00 203 ARG A N 1
ATOM 1545 C CA . ARG A 1 203 ? 6.324 -9.248 13.483 1.00 94.00 203 ARG A CA 1
ATOM 1546 C C . ARG A 1 203 ? 6.577 -7.921 14.202 1.00 94.00 203 ARG A C 1
ATOM 1548 O O . ARG A 1 203 ? 6.489 -7.862 15.421 1.00 94.00 203 ARG A O 1
ATOM 1555 N N . ARG A 1 204 ? 6.903 -6.868 13.451 1.00 94.00 204 ARG A N 1
ATOM 1556 C CA . ARG A 1 204 ? 7.121 -5.512 13.978 1.00 94.00 204 ARG A CA 1
ATOM 1557 C C . ARG A 1 204 ? 5.850 -4.661 13.943 1.00 94.00 204 ARG A C 1
ATOM 1559 O O . ARG A 1 204 ? 5.922 -3.488 14.275 1.00 94.00 204 ARG A O 1
ATOM 1566 N N . LYS A 1 205 ? 4.713 -5.228 13.512 1.00 95.06 205 LYS A N 1
ATOM 1567 C CA . LYS A 1 205 ? 3.460 -4.512 13.223 1.00 95.06 205 LYS A CA 1
ATOM 1568 C C . LYS A 1 205 ? 3.652 -3.287 12.314 1.00 95.06 205 LYS A C 1
ATOM 1570 O O . LYS A 1 205 ? 2.907 -2.316 12.392 1.00 95.06 205 LYS A O 1
ATOM 1575 N N . ALA A 1 206 ? 4.638 -3.352 11.421 1.00 96.25 206 ALA A N 1
ATOM 1576 C CA . ALA A 1 206 ? 4.983 -2.281 10.500 1.00 96.25 206 ALA A CA 1
ATOM 1577 C C . ALA A 1 206 ? 4.412 -2.594 9.106 1.00 96.25 206 ALA A C 1
ATOM 1579 O O . ALA A 1 206 ? 4.746 -3.643 8.543 1.00 96.25 206 ALA A O 1
ATOM 1580 N N . PRO A 1 207 ? 3.542 -1.746 8.532 1.00 96.31 207 PRO A N 1
ATOM 1581 C CA . PRO A 1 207 ? 3.002 -1.977 7.196 1.00 96.31 207 PRO A CA 1
ATOM 1582 C C . PRO A 1 207 ? 4.065 -1.816 6.107 1.00 96.31 207 PRO A C 1
ATOM 1584 O O . PRO A 1 207 ? 5.080 -1.138 6.289 1.00 96.31 207 PRO A O 1
ATOM 1587 N N . GLY A 1 208 ? 3.796 -2.415 4.947 1.00 94.94 208 GLY A N 1
ATOM 1588 C CA . GLY A 1 208 ? 4.519 -2.099 3.721 1.00 94.94 208 GLY A CA 1
ATOM 1589 C C . GLY A 1 208 ? 4.163 -0.702 3.219 1.00 94.94 208 GLY A C 1
ATOM 1590 O O . GLY A 1 208 ? 3.000 -0.304 3.264 1.00 94.94 208 GLY A O 1
ATOM 1591 N N . LEU A 1 209 ? 5.175 0.025 2.752 1.00 95.12 209 LEU A N 1
ATOM 1592 C CA . LEU A 1 209 ? 5.071 1.407 2.283 1.00 95.12 209 LEU A CA 1
ATOM 1593 C C . LEU A 1 209 ? 5.279 1.525 0.768 1.00 95.12 209 LEU A C 1
ATOM 1595 O O . LEU A 1 209 ? 4.717 2.424 0.155 1.00 95.12 209 LEU A O 1
ATOM 1599 N N . ALA A 1 210 ? 6.038 0.607 0.155 1.00 89.44 210 ALA A N 1
ATOM 1600 C CA . ALA A 1 210 ? 6.447 0.705 -1.251 1.00 89.44 210 ALA A CA 1
ATOM 1601 C C . ALA A 1 210 ? 5.267 0.856 -2.230 1.00 89.44 210 ALA A C 1
ATOM 1603 O O . ALA A 1 210 ? 5.373 1.578 -3.215 1.00 89.44 210 ALA A O 1
ATOM 1604 N N . ALA A 1 211 ? 4.133 0.208 -1.945 1.00 85.44 211 ALA A N 1
ATOM 1605 C CA . ALA A 1 211 ? 2.954 0.187 -2.816 1.00 85.44 211 ALA A CA 1
ATOM 1606 C C . ALA A 1 211 ? 1.947 1.328 -2.552 1.00 85.44 211 ALA A C 1
ATOM 1608 O O . ALA A 1 211 ? 0.822 1.280 -3.063 1.00 85.44 211 ALA A O 1
ATOM 1609 N N . LEU A 1 212 ? 2.311 2.307 -1.717 1.00 92.19 212 LEU A N 1
ATOM 1610 C CA . LEU A 1 212 ? 1.465 3.449 -1.375 1.00 92.19 212 LEU A CA 1
ATOM 1611 C C . LEU A 1 212 ? 1.813 4.676 -2.238 1.00 92.19 212 LEU A C 1
ATOM 1613 O O . LEU A 1 212 ? 2.985 4.904 -2.549 1.00 92.19 212 LEU A O 1
ATOM 1617 N N . PRO A 1 213 ? 0.811 5.478 -2.638 1.00 92.62 213 PRO A N 1
ATOM 1618 C CA . PRO A 1 213 ? 1.035 6.661 -3.450 1.00 92.62 213 PRO A CA 1
ATOM 1619 C C . PRO A 1 213 ? 1.646 7.798 -2.635 1.00 92.62 213 PRO A C 1
ATOM 1621 O O . PRO A 1 213 ? 1.450 7.875 -1.423 1.00 92.62 213 PRO A O 1
ATOM 1624 N N . ALA A 1 214 ? 2.378 8.682 -3.321 1.00 93.94 214 ALA A N 1
ATOM 1625 C CA . ALA A 1 214 ? 3.119 9.773 -2.695 1.00 93.94 214 ALA A CA 1
ATOM 1626 C C . ALA A 1 214 ? 2.217 10.669 -1.842 1.00 93.94 214 ALA A C 1
ATOM 1628 O O . ALA A 1 214 ? 2.511 10.851 -0.668 1.00 93.94 214 ALA A O 1
ATOM 1629 N N . TRP A 1 215 ? 1.079 11.112 -2.391 1.00 93.25 215 TRP A N 1
ATOM 1630 C CA . TRP A 1 215 ? 0.103 11.945 -1.678 1.00 93.25 215 TRP A CA 1
ATOM 1631 C C . TRP A 1 215 ? -0.357 11.307 -0.360 1.00 93.25 215 TRP A C 1
ATOM 1633 O O . TRP A 1 215 ? -0.551 11.988 0.645 1.00 93.25 215 TRP A O 1
ATOM 1643 N N . TYR A 1 216 ? -0.508 9.978 -0.333 1.00 95.69 216 TYR A N 1
ATOM 1644 C CA . TYR A 1 216 ? -0.936 9.279 0.871 1.00 95.69 216 TYR A CA 1
ATOM 1645 C C . TYR A 1 216 ? 0.209 9.167 1.869 1.00 95.69 216 TYR A C 1
ATOM 1647 O O . TYR A 1 216 ? -0.003 9.398 3.056 1.00 95.69 216 TYR A O 1
ATOM 1655 N N . LEU A 1 217 ? 1.415 8.822 1.406 1.00 96.31 217 LEU A N 1
ATOM 1656 C CA . LEU A 1 217 ? 2.599 8.761 2.262 1.00 96.31 217 LEU A CA 1
ATOM 1657 C C . LEU A 1 217 ? 2.882 10.119 2.908 1.00 96.31 217 LEU A C 1
ATOM 1659 O O . LEU A 1 217 ? 3.063 10.165 4.120 1.00 96.31 217 LEU A O 1
ATOM 1663 N N . GLU A 1 218 ? 2.837 11.198 2.129 1.00 95.81 218 GLU A N 1
ATOM 1664 C CA . GLU A 1 218 ? 2.984 12.572 2.611 1.00 95.81 218 GLU A CA 1
ATOM 1665 C C . GLU A 1 218 ? 1.947 12.881 3.686 1.00 95.81 218 GLU A C 1
ATOM 1667 O O . GLU A 1 218 ? 2.315 13.165 4.825 1.00 95.81 218 GLU A O 1
ATOM 1672 N N . LYS A 1 219 ? 0.658 12.664 3.386 1.00 95.88 219 LYS A N 1
ATOM 1673 C CA . LYS A 1 219 ? -0.412 12.847 4.370 1.00 95.88 219 LYS A CA 1
ATOM 1674 C C . LYS A 1 219 ? -0.150 12.052 5.652 1.00 95.88 219 LYS A C 1
ATOM 1676 O O . LYS A 1 219 ? -0.326 12.580 6.743 1.00 95.88 219 LYS A O 1
ATOM 1681 N N . GLN A 1 220 ? 0.232 10.776 5.554 1.00 97.62 220 GLN A N 1
ATOM 1682 C CA . GLN A 1 220 ? 0.425 9.948 6.747 1.00 97.62 220 GLN A CA 1
ATOM 1683 C C . GLN A 1 220 ? 1.638 10.385 7.570 1.00 97.62 220 GLN A C 1
ATOM 1685 O O . GLN A 1 220 ? 1.551 10.367 8.796 1.00 97.62 220 GLN A O 1
ATOM 1690 N N . LEU A 1 221 ? 2.737 10.785 6.927 1.00 97.75 221 LEU A N 1
ATOM 1691 C CA . LEU A 1 221 ? 3.903 11.330 7.620 1.00 97.75 221 LEU A CA 1
ATOM 1692 C C . LEU A 1 221 ? 3.536 12.622 8.361 1.00 97.75 221 LEU A C 1
ATOM 1694 O O . LEU A 1 221 ? 3.830 12.726 9.550 1.00 97.75 221 LEU A O 1
ATOM 1698 N N . THR A 1 222 ? 2.813 13.542 7.716 1.00 97.19 222 THR A N 1
ATOM 1699 C CA . THR A 1 222 ? 2.322 14.782 8.342 1.00 97.19 222 THR A CA 1
ATOM 1700 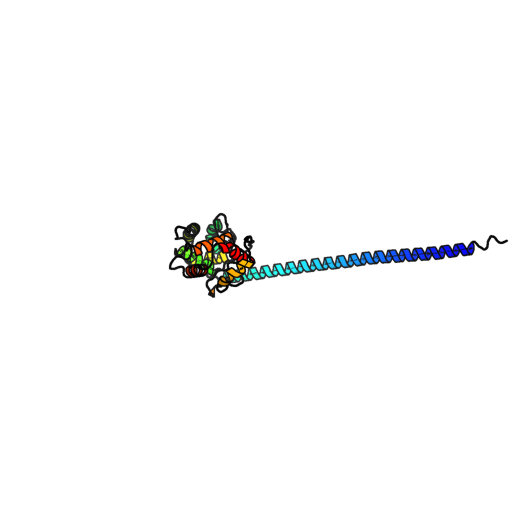C C . THR A 1 222 ? 1.326 14.508 9.473 1.00 97.19 222 THR A C 1
ATOM 1702 O O . THR A 1 222 ? 1.437 15.095 10.551 1.00 97.19 222 THR A O 1
ATOM 1705 N N . ASP A 1 223 ? 0.379 13.582 9.287 1.00 97.62 223 ASP A N 1
ATOM 1706 C CA . ASP A 1 223 ? -0.602 13.223 10.321 1.00 97.62 223 ASP A CA 1
ATOM 1707 C C . ASP A 1 223 ? 0.086 12.636 11.567 1.00 97.62 223 ASP A C 1
ATOM 1709 O O . ASP A 1 223 ? -0.322 12.928 12.690 1.00 97.62 223 ASP A O 1
ATOM 1713 N N . PHE A 1 224 ? 1.121 11.804 11.391 1.00 97.81 224 PHE A N 1
ATOM 1714 C CA . PHE A 1 224 ? 1.907 11.292 12.515 1.00 97.81 224 PHE A CA 1
ATOM 1715 C C . PHE A 1 224 ? 2.773 12.391 13.139 1.00 97.81 224 PHE A C 1
ATOM 1717 O O . PHE A 1 224 ? 2.783 12.532 14.358 1.00 97.81 224 PHE A O 1
ATOM 1724 N N . LYS A 1 225 ? 3.464 13.207 12.335 1.00 96.94 225 LYS A N 1
ATOM 1725 C CA . LYS A 1 225 ? 4.328 14.288 12.836 1.00 96.94 225 LYS A CA 1
ATOM 1726 C C . LYS A 1 225 ? 3.558 15.298 13.696 1.00 96.94 225 LYS A C 1
ATOM 1728 O O . LYS A 1 225 ? 4.067 15.734 14.725 1.00 96.94 225 LYS A O 1
ATOM 1733 N N . SER A 1 226 ? 2.317 15.600 13.314 1.00 95.81 226 SER A N 1
ATOM 1734 C CA . SER A 1 226 ? 1.405 16.501 14.036 1.00 95.81 226 SER A CA 1
ATOM 1735 C C . SER A 1 226 ? 0.580 15.826 15.143 1.00 95.81 226 SER A C 1
ATOM 1737 O O . SER A 1 226 ? -0.147 16.505 15.865 1.00 95.81 226 SER A O 1
ATOM 1739 N N . GLY A 1 227 ? 0.648 14.498 15.279 1.00 95.62 227 GLY A N 1
ATOM 1740 C CA . GLY A 1 227 ? -0.130 13.730 16.257 1.00 95.62 227 GLY A CA 1
ATOM 1741 C C . GLY A 1 227 ? -1.611 13.526 15.907 1.00 95.62 227 GLY A C 1
ATOM 1742 O O . GLY A 1 227 ? -2.315 12.841 16.653 1.00 95.62 227 GLY A O 1
ATOM 1743 N N . VAL A 1 228 ? -2.086 14.039 14.763 1.00 97.00 228 VAL A N 1
ATOM 1744 C CA . VAL A 1 228 ? -3.446 13.792 14.239 1.00 97.00 228 VAL A CA 1
ATOM 1745 C C . VAL A 1 228 ? -3.713 12.292 14.097 1.00 97.00 228 VAL A C 1
ATOM 1747 O O . VAL A 1 228 ? -4.810 11.817 14.401 1.00 97.00 228 VAL A O 1
ATOM 1750 N N . ARG A 1 229 ? -2.692 11.530 13.690 1.00 96.62 229 ARG A N 1
ATOM 1751 C CA . ARG A 1 229 ? -2.676 10.066 13.722 1.00 96.62 229 ARG A CA 1
ATOM 1752 C C . ARG A 1 229 ? -1.663 9.595 14.762 1.00 96.62 229 ARG A C 1
ATOM 1754 O O . ARG A 1 229 ? -0.556 10.108 14.832 1.00 96.62 229 ARG A O 1
ATOM 1761 N N . GLY A 1 230 ? -2.025 8.582 15.547 1.00 96.88 230 GLY A N 1
ATOM 1762 C CA . GLY A 1 230 ? -1.157 8.020 16.586 1.00 96.88 230 GLY A CA 1
ATOM 1763 C C . GLY A 1 230 ? -1.195 8.741 17.934 1.00 96.88 230 GLY A C 1
ATOM 1764 O O . GLY A 1 230 ? -0.642 8.214 18.891 1.00 96.88 230 GLY A O 1
ATOM 1765 N N . GLY A 1 231 ? -1.861 9.897 18.042 1.00 95.56 231 GLY A N 1
ATOM 1766 C CA . GLY A 1 231 ? -1.967 10.648 19.299 1.00 95.56 231 GLY A CA 1
ATOM 1767 C C . GLY A 1 231 ? -2.910 10.035 20.343 1.00 95.56 231 GLY A C 1
ATOM 1768 O O . GLY A 1 231 ? -2.853 10.406 21.510 1.00 95.56 231 GLY A O 1
ATOM 1769 N N . HIS A 1 232 ? -3.775 9.087 19.963 1.00 96.75 232 HIS A N 1
ATOM 1770 C CA . HIS A 1 232 ? -4.656 8.413 20.920 1.00 96.75 232 HIS A CA 1
ATOM 1771 C C . HIS A 1 232 ? -3.842 7.468 21.822 1.00 96.75 232 HIS A C 1
ATOM 1773 O O . HIS A 1 232 ? -3.037 6.671 21.343 1.00 96.75 232 HIS A O 1
ATOM 1779 N N . GLU A 1 233 ? -4.116 7.474 23.131 1.00 96.06 233 GLU A N 1
ATOM 1780 C CA . GLU A 1 233 ? -3.459 6.609 24.133 1.00 96.06 233 GLU A CA 1
ATOM 1781 C C . GLU A 1 233 ? -3.474 5.097 23.803 1.00 96.06 233 GLU A C 1
ATOM 1783 O O . GLU A 1 233 ? -2.542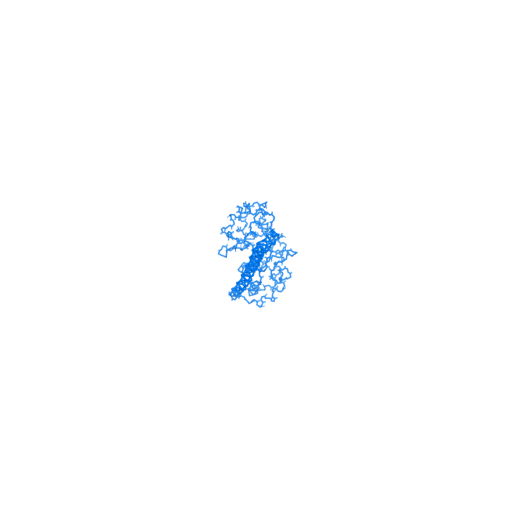 4.381 24.158 1.00 96.06 233 GLU A O 1
ATOM 1788 N N . ARG A 1 234 ? -4.490 4.612 23.070 1.00 97.12 234 ARG A N 1
ATOM 1789 C CA . ARG A 1 234 ? -4.634 3.208 22.655 1.00 97.12 234 ARG A CA 1
ATOM 1790 C C . ARG A 1 234 ? -3.934 2.894 21.326 1.00 97.12 234 ARG A C 1
ATOM 1792 O O . ARG A 1 234 ? -3.869 1.728 20.939 1.00 97.12 234 ARG A O 1
ATOM 1799 N N . ASP A 1 235 ? -3.401 3.891 20.616 1.00 97.31 235 ASP A N 1
ATOM 1800 C CA . ASP A 1 235 ? -2.701 3.698 19.340 1.00 97.31 235 ASP A CA 1
ATOM 1801 C C . ASP A 1 235 ? -1.199 3.442 19.544 1.00 97.31 235 ASP A C 1
ATOM 1803 O O . ASP A 1 235 ? -0.359 4.230 19.118 1.00 97.31 235 ASP A O 1
ATOM 1807 N N . LEU A 1 236 ? -0.844 2.325 20.186 1.00 96.00 236 LEU A N 1
ATOM 1808 C CA . LEU A 1 236 ? 0.554 2.003 20.517 1.00 96.00 236 LEU A CA 1
ATOM 1809 C C . LEU A 1 236 ? 1.471 1.986 19.282 1.00 96.00 236 LEU A C 1
ATOM 1811 O O . LEU A 1 236 ? 2.583 2.509 19.319 1.00 96.00 236 LEU A O 1
ATOM 1815 N N . GLU A 1 237 ? 1.014 1.406 18.167 1.00 96.81 237 GLU A N 1
ATOM 1816 C CA . GLU A 1 237 ? 1.795 1.412 16.923 1.00 96.81 237 GLU A CA 1
ATOM 1817 C C . GLU A 1 237 ? 1.861 2.809 16.286 1.00 96.81 237 GLU A C 1
ATOM 1819 O O . GLU A 1 237 ? 2.854 3.149 15.646 1.00 96.81 237 GLU A O 1
ATOM 1824 N N . GLY A 1 238 ? 0.827 3.634 16.462 1.00 97.06 238 GLY A N 1
ATOM 1825 C CA . GLY A 1 238 ? 0.849 5.022 16.023 1.00 97.06 238 GLY A CA 1
ATOM 1826 C C . GLY A 1 238 ? 1.820 5.872 16.840 1.00 97.06 238 GLY A C 1
ATOM 1827 O O . GLY A 1 238 ? 2.605 6.606 16.253 1.00 97.06 238 GLY A O 1
ATOM 1828 N N . GLN A 1 239 ? 1.859 5.704 18.162 1.00 97.12 239 GLN A N 1
ATOM 1829 C CA . GLN A 1 239 ? 2.831 6.363 19.042 1.00 97.12 239 GLN A CA 1
ATOM 1830 C C . GLN A 1 239 ? 4.273 5.978 18.691 1.00 97.12 239 GLN A C 1
ATOM 1832 O O . GLN A 1 239 ? 5.161 6.828 18.706 1.00 97.12 239 GLN A O 1
ATOM 1837 N N . GLN A 1 240 ? 4.512 4.719 18.304 1.00 96.00 240 GLN A N 1
ATOM 1838 C CA . GLN A 1 240 ? 5.815 4.294 17.779 1.00 96.00 240 GLN A CA 1
ATOM 1839 C C . GLN A 1 240 ? 6.191 5.048 16.498 1.00 96.00 240 GLN A C 1
ATOM 1841 O O . GLN A 1 240 ? 7.346 5.441 16.347 1.00 96.00 240 GLN A O 1
ATOM 1846 N N . MET A 1 241 ? 5.235 5.286 15.595 1.00 97.56 241 MET A N 1
ATOM 1847 C CA . MET A 1 241 ? 5.474 6.098 14.397 1.00 97.56 241 MET A CA 1
ATOM 1848 C C . MET A 1 241 ? 5.699 7.577 14.718 1.00 97.56 241 MET A C 1
ATOM 1850 O O . MET A 1 241 ? 6.593 8.177 14.128 1.00 97.56 241 MET A O 1
ATOM 1854 N N . ILE A 1 242 ? 4.959 8.152 15.674 1.00 97.38 242 ILE A N 1
ATOM 1855 C CA . ILE A 1 242 ? 5.217 9.514 16.170 1.00 97.38 242 ILE A CA 1
ATOM 1856 C C . ILE A 1 242 ? 6.657 9.609 16.683 1.00 97.38 242 ILE A C 1
ATOM 1858 O O . ILE A 1 242 ? 7.403 10.486 16.254 1.00 97.38 242 ILE A O 1
ATOM 1862 N N . ALA A 1 243 ? 7.072 8.677 17.547 1.00 95.62 243 ALA A N 1
ATOM 1863 C CA . ALA A 1 243 ? 8.425 8.629 18.094 1.00 95.62 243 ALA A CA 1
ATOM 1864 C C . ALA A 1 243 ? 9.491 8.491 16.992 1.00 95.62 243 ALA A C 1
ATOM 1866 O O . ALA A 1 243 ? 10.488 9.208 17.006 1.00 95.62 243 ALA A O 1
ATOM 1867 N N . ALA A 1 244 ? 9.258 7.626 16.000 1.00 94.94 244 ALA A N 1
ATOM 1868 C CA . ALA A 1 244 ? 10.170 7.436 14.872 1.00 94.94 244 ALA A CA 1
ATOM 1869 C C . ALA A 1 244 ? 10.341 8.698 14.006 1.00 94.94 244 ALA A C 1
ATOM 1871 O O . ALA A 1 244 ? 11.387 8.870 13.383 1.00 94.94 244 ALA A O 1
ATOM 1872 N N . LEU A 1 245 ? 9.339 9.582 13.973 1.00 96.06 245 LEU A N 1
ATOM 1873 C CA . LEU A 1 245 ? 9.372 10.834 13.216 1.00 96.06 245 LEU A CA 1
ATOM 1874 C C . LEU A 1 245 ? 9.827 12.041 14.042 1.00 96.06 245 LEU A C 1
ATOM 1876 O O . LEU A 1 245 ? 9.954 13.130 13.482 1.00 96.06 245 LEU A O 1
ATOM 1880 N N . GLN A 1 246 ? 10.101 11.898 15.344 1.00 90.31 246 GLN A N 1
ATOM 1881 C CA . GLN A 1 246 ? 10.490 13.033 16.193 1.00 90.31 246 GLN A CA 1
ATOM 1882 C C . GLN A 1 246 ? 11.698 13.791 15.629 1.00 90.31 246 GLN A C 1
ATOM 1884 O O . GLN A 1 246 ? 11.645 15.014 15.520 1.00 90.31 246 GLN A O 1
ATOM 1889 N N . SER A 1 247 ? 12.731 13.069 15.189 1.00 88.31 247 SER A N 1
ATOM 1890 C CA . SER A 1 247 ? 13.960 13.638 14.620 1.00 88.31 247 SER A CA 1
ATOM 1891 C C . SER A 1 247 ? 13.940 13.820 13.098 1.00 88.31 247 SER A C 1
ATOM 1893 O O . SER A 1 247 ? 14.934 14.269 12.532 1.00 88.31 247 SER A O 1
ATOM 1895 N N . VAL A 1 248 ? 12.842 13.470 12.421 1.00 93.88 248 VAL A N 1
ATOM 1896 C CA . VAL A 1 248 ? 12.712 13.618 10.964 1.00 93.88 248 VAL A CA 1
ATOM 1897 C C . VAL A 1 248 ? 12.072 14.968 10.661 1.00 93.88 248 VAL A C 1
ATOM 1899 O O . VAL A 1 248 ? 10.947 15.223 11.088 1.00 93.88 248 VAL A O 1
ATOM 1902 N N . ASP A 1 249 ? 12.786 15.836 9.953 1.00 94.81 249 ASP A N 1
ATOM 1903 C CA . ASP A 1 249 ? 12.261 17.128 9.509 1.00 94.81 249 ASP A CA 1
ATOM 1904 C C . ASP A 1 249 ? 11.246 16.950 8.365 1.00 94.81 249 ASP A C 1
ATOM 1906 O O . ASP A 1 249 ? 11.388 16.055 7.532 1.00 94.81 249 ASP A O 1
ATOM 1910 N N . GLU A 1 250 ? 10.209 17.784 8.306 1.00 95.69 250 GLU A N 1
ATOM 1911 C CA . GLU A 1 250 ? 9.200 17.684 7.241 1.00 95.69 250 GLU A CA 1
ATOM 1912 C C . GLU A 1 250 ? 9.782 18.021 5.858 1.00 95.69 250 GLU A C 1
ATOM 1914 O O . GLU A 1 250 ? 9.342 17.458 4.854 1.00 95.69 250 GLU A O 1
ATOM 1919 N N . SER A 1 251 ? 10.828 18.855 5.791 1.00 95.62 251 SER A N 1
ATOM 1920 C CA . SER A 1 251 ? 11.509 19.204 4.536 1.00 95.62 251 SER A CA 1
ATOM 1921 C C . SER A 1 251 ? 12.101 17.995 3.807 1.00 95.62 251 SER A C 1
ATOM 1923 O O . SER A 1 251 ? 12.235 18.037 2.585 1.00 95.62 251 SER A O 1
ATOM 1925 N N . VAL A 1 252 ? 12.393 16.894 4.515 1.00 96.19 252 VAL A N 1
ATOM 1926 C CA . VAL A 1 252 ? 12.959 15.677 3.907 1.00 96.19 252 VAL A CA 1
ATOM 1927 C C . VAL A 1 252 ? 11.899 14.663 3.467 1.00 96.19 252 VAL A C 1
ATOM 1929 O O . VAL A 1 252 ? 12.240 13.612 2.919 1.00 96.19 252 VAL A O 1
ATOM 1932 N N . PHE A 1 253 ? 10.604 14.934 3.683 1.00 97.06 253 PHE A N 1
ATOM 1933 C CA . PHE A 1 253 ? 9.535 13.994 3.317 1.00 97.06 253 PHE A CA 1
ATOM 1934 C C . PHE A 1 253 ? 9.519 13.702 1.817 1.00 97.06 253 PHE A C 1
ATOM 1936 O O . PHE A 1 253 ? 9.349 12.548 1.422 1.00 97.06 253 PHE A O 1
ATOM 1943 N N . ALA A 1 254 ? 9.763 14.713 0.982 1.00 96.88 254 ALA A N 1
ATOM 1944 C CA . ALA A 1 254 ? 9.806 14.554 -0.467 1.00 96.88 254 ALA A CA 1
ATOM 1945 C C . ALA A 1 254 ? 10.834 13.498 -0.913 1.00 96.88 254 ALA A C 1
ATOM 1947 O O . ALA A 1 254 ? 10.523 12.648 -1.758 1.00 96.88 254 ALA A O 1
ATOM 1948 N N . ASP A 1 255 ? 12.025 13.536 -0.319 1.00 97.50 255 ASP A N 1
ATOM 1949 C CA . ASP A 1 255 ? 13.139 12.632 -0.604 1.00 97.50 255 ASP A CA 1
ATOM 1950 C C . ASP A 1 255 ? 12.875 11.240 -0.020 1.00 97.50 255 ASP A C 1
ATOM 1952 O O . ASP A 1 255 ? 13.045 10.223 -0.700 1.00 97.50 255 ASP A O 1
ATOM 1956 N N . LEU A 1 256 ? 12.358 11.176 1.213 1.00 96.69 256 LEU A N 1
ATOM 1957 C CA . LEU A 1 256 ? 11.959 9.928 1.868 1.00 96.69 256 LEU A CA 1
ATOM 1958 C C . LEU A 1 256 ? 10.915 9.158 1.041 1.00 96.69 256 LEU A C 1
ATOM 1960 O O . LEU A 1 256 ? 11.047 7.950 0.827 1.00 96.69 256 LEU A O 1
ATOM 1964 N N . ILE A 1 257 ? 9.891 9.856 0.542 1.00 96.81 257 ILE A N 1
ATOM 1965 C CA . ILE A 1 257 ? 8.835 9.282 -0.302 1.00 96.81 257 ILE A CA 1
ATOM 1966 C C . ILE A 1 257 ? 9.412 8.823 -1.644 1.00 96.81 257 ILE A C 1
ATOM 1968 O O . ILE A 1 257 ? 9.106 7.710 -2.084 1.00 96.81 257 ILE A O 1
ATOM 1972 N N . ALA A 1 258 ? 10.280 9.625 -2.269 1.00 95.75 258 ALA A N 1
ATOM 1973 C CA . ALA A 1 258 ? 10.957 9.242 -3.507 1.00 95.75 258 ALA A CA 1
ATOM 1974 C C . ALA A 1 258 ? 11.777 7.953 -3.324 1.00 95.75 258 ALA A C 1
ATOM 1976 O O . ALA A 1 258 ? 11.696 7.036 -4.152 1.00 95.75 258 ALA A O 1
ATOM 1977 N N . TYR A 1 259 ? 12.491 7.822 -2.200 1.00 95.94 259 TYR A N 1
ATOM 1978 C CA . TYR A 1 259 ? 13.192 6.588 -1.862 1.00 95.94 259 TYR A CA 1
ATOM 1979 C C . TYR A 1 259 ? 12.229 5.407 -1.677 1.00 95.94 259 TYR A C 1
ATOM 1981 O O . TYR A 1 259 ? 12.437 4.370 -2.311 1.00 95.94 259 TYR A O 1
ATOM 1989 N N . ILE A 1 260 ? 11.157 5.549 -0.886 1.00 95.12 260 ILE A N 1
ATOM 1990 C CA . ILE A 1 260 ? 10.160 4.483 -0.652 1.00 95.12 260 ILE A CA 1
ATOM 1991 C C . ILE A 1 260 ? 9.579 3.967 -1.974 1.00 95.12 260 ILE A C 1
ATOM 1993 O O . ILE A 1 260 ? 9.508 2.756 -2.194 1.00 95.12 260 ILE A O 1
ATOM 1997 N N . GLN A 1 261 ? 9.201 4.867 -2.879 1.00 92.50 261 GLN A N 1
ATOM 1998 C CA . GLN A 1 261 ? 8.607 4.499 -4.166 1.00 92.50 261 GLN A CA 1
ATOM 1999 C C . GLN A 1 261 ? 9.610 3.874 -5.140 1.00 92.50 261 GLN A C 1
ATOM 2001 O O . GLN A 1 261 ? 9.223 3.116 -6.027 1.00 92.50 261 GLN A O 1
ATOM 2006 N N . SER A 1 262 ? 10.909 4.116 -4.954 1.00 91.69 262 SER A N 1
ATOM 2007 C CA . SER A 1 262 ? 11.956 3.428 -5.716 1.00 91.69 262 SER A CA 1
ATOM 2008 C C . SER A 1 262 ? 12.142 1.953 -5.317 1.00 91.69 262 SER A C 1
ATOM 2010 O O . SER A 1 262 ? 13.013 1.287 -5.873 1.00 91.69 262 SER A O 1
ATOM 2012 N N . ARG A 1 263 ? 11.399 1.441 -4.320 1.00 89.38 263 ARG A N 1
ATOM 2013 C CA . ARG A 1 263 ? 11.477 0.047 -3.829 1.00 89.38 263 ARG A CA 1
ATOM 2014 C C . ARG A 1 263 ? 10.381 -0.884 -4.385 1.00 89.38 263 ARG A C 1
ATOM 2016 O O . ARG A 1 263 ? 10.251 -2.005 -3.889 1.00 89.38 263 ARG A O 1
ATOM 2023 N N . GLN A 1 264 ? 9.581 -0.406 -5.341 1.00 73.62 264 GLN A N 1
ATOM 2024 C CA . GLN A 1 264 ? 8.504 -1.165 -5.995 1.00 73.62 264 GLN A CA 1
ATOM 2025 C C . GLN A 1 264 ? 9.041 -2.295 -6.874 1.00 73.62 264 GLN A C 1
ATOM 2027 O O . GLN A 1 264 ? 10.035 -2.059 -7.596 1.00 73.62 264 GLN A O 1
#

pLDDT: mean 90.63, std 11.88, range [46.78, 98.44]